Protein AF-A0A8T7EPI7-F1 (afdb_monomer_lite)

Secondary structure (DSSP, 8-state):
-------PPPPP--PPPPP-B--EEEEEE----TTHHHH-SSEEEEEEE-HHHHTT-TT----TTT-EEEEE-S-TTSSSEEEEEEPPSS--S-EE--S-SSS----EEEEEEEEEE--S--SS--GGG--S--SEESEEE--STTSTT-EEEEEEEEEESSSS-EEESS--TT--SSSTT--EEE--SEEEEEE-SSSSPEEE--SEEE--BEE-TTTS----TTS-HHHHHHHHHHHHHHH-TTTTTTT--HHHHHHHHHHHHHHHHHHHHHHTS-----

Foldseek 3Di:
DDDDDDDDDDDDPPPDPDPLFAFKEKEKEFAQQPCCCVQAVAKWKWWAFCCCLLVVPQVDDWDQVQIFTWDFDDDVVDGTTMIMGGDDSAGDGQADQQQLPPDDDSAKTKTKIAMFHPPPVDPGDDPVRRRQQGQKIQFAADPDPVRHSFTAWGKMKIADQAQPHKAFQADAPVRTGSDNRGHIDTDHHHIWIWTHHDGRIDTHRPRYYYTYIDGHPVSHDPDPPVDQLLVSLVVVLVCCVPPVPCCVVVVDDSVVVCVVCNVVSVVVSVVVVVVPPPPPDD

Radius of gyration: 25.88 Å; chains: 1; bounding box: 55×52×110 Å

Structure (mmCIF, N/CA/C/O backbone):
data_AF-A0A8T7EPI7-F1
#
_entry.id   AF-A0A8T7EPI7-F1
#
loop_
_atom_site.group_PDB
_atom_site.id
_atom_site.type_symbol
_atom_site.label_atom_id
_atom_site.label_alt_id
_atom_site.label_comp_id
_atom_site.label_asym_id
_atom_site.label_entity_id
_atom_site.label_seq_id
_atom_site.pdbx_PDB_ins_code
_atom_site.Cartn_x
_atom_site.Cartn_y
_atom_site.Cartn_z
_atom_site.occupancy
_atom_site.B_iso_or_equiv
_atom_site.auth_seq_id
_atom_site.auth_comp_id
_atom_site.auth_asym_id
_atom_site.auth_atom_id
_atom_site.pdbx_PDB_model_num
ATOM 1 N N . MET A 1 1 ? -3.440 14.288 72.932 1.00 39.12 1 MET A N 1
ATOM 2 C CA . MET A 1 1 ? -3.008 14.633 71.561 1.00 39.12 1 MET A CA 1
ATOM 3 C C . MET A 1 1 ? -3.408 13.489 70.649 1.00 39.12 1 MET A C 1
ATOM 5 O O . MET A 1 1 ? -2.759 12.457 70.692 1.00 39.12 1 MET A O 1
ATOM 9 N N . LEU A 1 2 ? -4.494 13.641 69.893 1.00 33.78 2 LEU A N 1
ATOM 10 C CA . LEU A 1 2 ? -4.864 12.722 68.817 1.00 33.78 2 LEU A CA 1
ATOM 11 C C . LEU A 1 2 ? -5.145 13.600 67.594 1.00 33.78 2 LEU A C 1
ATOM 13 O O . LEU A 1 2 ? -6.100 14.373 67.606 1.00 33.78 2 LEU A O 1
ATOM 17 N N . ALA A 1 3 ? -4.254 13.562 66.607 1.00 34.62 3 ALA A N 1
ATOM 18 C CA . ALA A 1 3 ? -4.433 14.251 65.338 1.00 34.62 3 ALA A CA 1
ATOM 19 C C . ALA A 1 3 ? -5.109 13.276 64.370 1.00 34.62 3 ALA A C 1
ATOM 21 O O . ALA A 1 3 ? -4.547 12.233 64.043 1.00 34.62 3 ALA A O 1
ATOM 22 N N . VAL A 1 4 ? -6.333 13.601 63.958 1.00 37.12 4 VAL A N 1
ATOM 23 C CA . VAL A 1 4 ? -7.055 12.892 62.900 1.00 37.12 4 VAL A CA 1
ATOM 24 C C . VAL A 1 4 ? -6.542 13.434 61.568 1.00 37.12 4 VAL A C 1
ATOM 26 O O . VAL A 1 4 ? -6.734 14.609 61.264 1.00 37.12 4 VAL A O 1
ATOM 29 N N . LEU A 1 5 ? -5.846 12.593 60.802 1.00 36.72 5 LEU A N 1
ATOM 30 C CA . LEU A 1 5 ? -5.446 12.894 59.429 1.00 36.72 5 LEU A CA 1
ATOM 31 C C . LEU A 1 5 ? -6.667 12.705 58.515 1.00 36.72 5 LEU A C 1
ATOM 33 O O . LEU A 1 5 ? -7.144 11.587 58.332 1.00 36.72 5 LEU A O 1
ATOM 37 N N . LEU A 1 6 ? -7.175 13.798 57.950 1.00 39.66 6 LEU A N 1
ATOM 38 C CA . LEU A 1 6 ? -8.119 13.773 56.834 1.00 39.66 6 LEU A CA 1
ATOM 39 C C . LEU A 1 6 ? -7.326 13.526 55.545 1.00 39.66 6 LEU A C 1
ATOM 41 O O . LEU A 1 6 ? -6.623 14.414 55.068 1.00 39.66 6 LEU A O 1
ATOM 45 N N . LEU A 1 7 ? -7.421 12.313 55.000 1.00 37.88 7 LEU A N 1
ATOM 46 C CA . LEU A 1 7 ? -6.937 11.996 53.658 1.00 37.88 7 LEU A CA 1
ATOM 47 C C . LEU A 1 7 ? -7.926 12.594 52.645 1.00 37.88 7 LEU A C 1
ATOM 49 O O . LEU A 1 7 ? -9.060 12.130 52.535 1.00 37.88 7 LEU A O 1
ATOM 53 N N . SER A 1 8 ? -7.521 13.639 51.921 1.00 42.72 8 SER A N 1
ATOM 54 C CA . SER A 1 8 ? -8.275 14.125 50.766 1.00 42.72 8 SER A CA 1
ATOM 55 C C . SER A 1 8 ? -8.062 13.161 49.598 1.00 42.72 8 SER A C 1
ATOM 57 O O . SER A 1 8 ? -6.935 13.017 49.122 1.00 42.72 8 SER A O 1
ATOM 59 N N . ALA A 1 9 ? -9.123 12.509 49.128 1.00 45.69 9 ALA A N 1
ATOM 60 C CA . ALA A 1 9 ? -9.100 11.827 47.841 1.00 45.69 9 ALA A CA 1
ATOM 61 C C . ALA A 1 9 ? -8.872 12.868 46.730 1.00 45.69 9 ALA A C 1
ATOM 63 O O . ALA A 1 9 ? -9.635 13.830 46.612 1.00 45.69 9 ALA A O 1
ATOM 64 N N . ALA A 1 10 ? -7.802 12.700 45.952 1.00 41.50 10 ALA A N 1
ATOM 65 C CA . ALA A 1 10 ? -7.588 13.471 44.734 1.00 41.50 10 ALA A CA 1
ATOM 66 C C . ALA A 1 10 ? -8.710 13.151 43.726 1.00 41.50 10 ALA A C 1
ATOM 68 O O . ALA A 1 10 ? -9.152 12.000 43.667 1.00 41.50 10 ALA A O 1
ATOM 69 N N . PRO A 1 11 ? -9.191 14.130 42.940 1.00 40.88 11 PRO A N 1
ATOM 70 C CA . PRO A 1 11 ? -10.160 13.853 41.892 1.00 40.88 11 PRO A CA 1
ATOM 71 C C . PRO A 1 11 ? -9.530 12.904 40.870 1.00 40.88 11 PRO A C 1
ATOM 73 O O . PRO A 1 11 ? -8.434 13.155 40.368 1.00 40.88 11 PRO A O 1
ATOM 76 N N . SER A 1 12 ? -10.226 11.803 40.590 1.00 41.72 12 SER A N 1
ATOM 77 C CA . SER A 1 12 ? -9.920 10.939 39.455 1.00 41.72 12 SER A CA 1
ATOM 78 C C . SER A 1 12 ? -9.988 11.801 38.194 1.00 41.72 12 SER A C 1
ATOM 80 O O . SER A 1 12 ? -10.999 12.462 37.946 1.00 41.72 12 SER A O 1
ATOM 82 N N . ILE A 1 13 ? -8.883 11.867 37.451 1.00 40.53 13 ILE A N 1
ATOM 83 C CA . ILE A 1 13 ? -8.866 12.467 36.121 1.00 40.53 13 ILE A CA 1
ATOM 84 C C . ILE A 1 13 ? -9.785 11.582 35.284 1.00 40.53 13 ILE A C 1
ATOM 86 O O . ILE A 1 13 ? -9.436 10.443 34.985 1.00 40.53 13 ILE A O 1
ATOM 90 N N . ALA A 1 14 ? -10.980 12.079 34.969 1.00 40.12 14 ALA A N 1
ATOM 91 C CA . ALA A 1 14 ? -11.820 11.461 33.961 1.00 40.12 14 ALA A CA 1
ATOM 92 C C . ALA A 1 14 ? -10.979 11.362 32.684 1.00 40.12 14 ALA A C 1
ATOM 94 O O . ALA A 1 14 ? -10.548 12.389 32.157 1.00 40.12 14 ALA A O 1
ATOM 95 N N . GLN A 1 15 ? -10.692 10.136 32.243 1.00 36.59 15 GLN A N 1
ATOM 96 C CA . GLN A 1 15 ? -10.139 9.894 30.918 1.00 36.59 15 GLN A CA 1
ATOM 97 C C . GLN A 1 15 ? -11.072 10.594 29.930 1.00 36.59 15 GLN A C 1
ATOM 99 O O . GLN A 1 15 ? -12.270 10.303 29.879 1.00 36.59 15 GLN A O 1
ATOM 104 N N . THR A 1 16 ? -10.547 11.577 29.200 1.00 36.69 16 THR A N 1
ATOM 105 C CA . THR A 1 16 ? -11.193 12.064 27.982 1.00 36.69 16 THR A CA 1
ATOM 106 C C . THR A 1 16 ? -11.563 10.825 27.167 1.00 36.69 16 THR A C 1
ATOM 108 O O . THR A 1 16 ? -10.694 9.960 27.037 1.00 36.69 16 THR A O 1
ATOM 111 N N . PRO A 1 17 ? -12.803 10.681 26.660 1.00 43.72 17 PRO A N 1
ATOM 112 C CA . PRO A 1 17 ? -13.116 9.570 25.773 1.00 43.72 17 PRO A CA 1
ATOM 113 C C . PRO A 1 17 ? -12.055 9.556 24.676 1.00 43.72 17 PRO A C 1
ATOM 115 O O . PRO A 1 17 ? -11.824 10.604 24.063 1.00 43.72 17 PRO A O 1
ATOM 118 N N . ALA A 1 18 ? -11.369 8.426 24.494 1.00 58.00 18 ALA A N 1
ATOM 119 C CA . ALA A 1 18 ? -10.454 8.271 23.375 1.00 58.00 18 ALA A CA 1
ATOM 120 C C . ALA A 1 18 ? -11.237 8.659 22.113 1.00 58.00 18 ALA A C 1
ATOM 122 O O . ALA A 1 18 ? -12.358 8.188 21.897 1.00 58.00 18 ALA A O 1
ATOM 123 N N . GLY A 1 19 ? -10.728 9.635 21.358 1.00 74.94 19 GLY A N 1
ATOM 124 C CA . GLY A 1 19 ? -11.390 10.070 20.132 1.00 74.94 19 GLY A CA 1
ATOM 125 C C . GLY A 1 19 ? -11.513 8.891 19.167 1.00 74.94 19 GLY A C 1
ATOM 126 O O . GLY A 1 19 ? -10.736 7.941 19.253 1.00 74.94 19 GLY A O 1
ATOM 127 N N . ARG A 1 20 ? -12.439 8.970 18.203 1.00 91.19 20 ARG A N 1
ATOM 128 C CA . ARG A 1 20 ? -12.647 7.924 17.178 1.00 91.19 20 ARG A CA 1
ATOM 129 C C . ARG A 1 20 ? -11.423 7.674 16.283 1.00 91.19 20 ARG A C 1
ATOM 131 O O . ARG A 1 20 ? -11.459 6.768 15.456 1.00 91.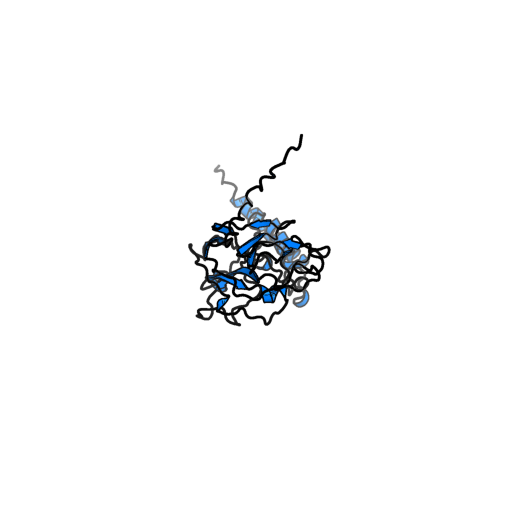19 20 ARG A O 1
ATOM 138 N N . GLY A 1 21 ? -10.369 8.470 16.469 1.00 96.25 21 GLY A N 1
ATOM 139 C CA . GLY A 1 21 ? -9.120 8.408 15.740 1.00 96.25 21 GLY A CA 1
ATOM 140 C C . GLY A 1 21 ? -9.214 9.172 14.427 1.00 96.25 21 GLY A C 1
ATOM 141 O O . GLY A 1 21 ? -9.755 10.280 14.394 1.00 96.25 21 GLY A O 1
ATOM 142 N N . VAL A 1 22 ? -8.684 8.589 13.356 1.00 97.88 22 VAL A N 1
ATOM 143 C CA . VAL A 1 22 ? -8.755 9.171 12.009 1.00 97.88 22 VAL A CA 1
ATOM 144 C C . VAL A 1 22 ? -10.206 9.193 11.517 1.00 97.88 22 VAL A C 1
ATOM 146 O O . VAL A 1 22 ? -10.865 8.160 11.447 1.00 97.88 22 VAL A O 1
ATOM 149 N N . GLU A 1 23 ? -10.707 10.371 11.146 1.00 97.44 23 GLU A N 1
ATOM 150 C CA . GLU A 1 23 ? -12.063 10.549 10.599 1.00 97.44 23 GLU A CA 1
ATOM 151 C C . GLU A 1 23 ? -12.035 10.974 9.128 1.00 97.44 23 GLU A C 1
ATOM 153 O O . GLU A 1 23 ? -12.902 10.583 8.346 1.00 97.44 23 GLU A O 1
ATOM 158 N N . HIS A 1 24 ? -11.017 11.740 8.738 1.00 97.50 24 HIS A N 1
ATOM 159 C CA . HIS A 1 24 ? -10.796 12.177 7.368 1.00 97.50 24 HIS A CA 1
ATOM 160 C C . HIS A 1 24 ? -9.355 11.911 6.959 1.00 97.50 24 HIS A C 1
ATOM 162 O O . HIS A 1 24 ? -8.414 12.288 7.660 1.00 97.50 24 HIS A O 1
ATOM 168 N N . LEU A 1 25 ? -9.196 11.307 5.791 1.00 97.38 25 LEU A N 1
ATOM 169 C CA . LEU A 1 25 ? -7.918 11.050 5.165 1.00 97.38 25 LEU A CA 1
ATOM 170 C C . LEU A 1 25 ? -7.835 11.825 3.852 1.00 97.38 25 LEU A C 1
ATOM 172 O O . LEU A 1 25 ? -8.793 11.881 3.084 1.00 97.38 25 LEU A O 1
ATOM 176 N N . SER A 1 26 ? -6.676 12.407 3.582 1.00 97.56 26 SER A N 1
ATOM 177 C CA . SER A 1 26 ? -6.358 12.990 2.280 1.00 97.56 26 SER A CA 1
ATOM 178 C C . SER A 1 26 ? -4.951 12.595 1.863 1.00 97.56 26 SER A C 1
ATOM 180 O O . SER A 1 26 ? -4.151 12.172 2.695 1.00 97.56 26 SER A O 1
ATOM 182 N N . GLY A 1 27 ? -4.640 12.712 0.582 1.00 96.94 27 GLY A N 1
ATOM 183 C CA . GLY A 1 27 ? -3.342 12.261 0.115 1.00 96.94 27 GLY A CA 1
ATOM 184 C C . GLY A 1 27 ? -3.055 12.585 -1.328 1.00 96.94 27 GLY A C 1
ATOM 185 O O . GLY A 1 27 ? -3.857 13.221 -2.026 1.00 96.94 27 GLY A O 1
ATOM 186 N N . SER A 1 28 ? -1.890 12.135 -1.770 1.00 97.50 28 SER A N 1
ATOM 187 C CA . SER A 1 28 ? -1.539 12.099 -3.177 1.00 97.50 28 SER A CA 1
ATOM 188 C C . SER A 1 28 ? -1.093 10.711 -3.615 1.00 97.50 28 SER A C 1
ATOM 190 O O . SER A 1 28 ? -0.605 9.911 -2.824 1.00 97.50 28 SER A O 1
ATOM 192 N N . ALA A 1 29 ? -1.300 10.423 -4.891 1.00 95.31 29 ALA A N 1
ATOM 193 C CA . ALA A 1 29 ? -0.839 9.218 -5.551 1.00 95.31 29 ALA A CA 1
ATOM 194 C C . ALA A 1 29 ? 0.059 9.647 -6.710 1.00 95.31 29 ALA A C 1
ATOM 196 O O . ALA A 1 29 ? -0.391 10.303 -7.657 1.00 95.31 29 ALA A O 1
ATOM 197 N N . SER A 1 30 ? 1.341 9.314 -6.594 1.00 94.12 30 SER A N 1
ATOM 198 C CA . SER A 1 30 ? 2.313 9.486 -7.670 1.00 94.12 30 SER A CA 1
ATOM 199 C C . SER A 1 30 ? 2.455 8.165 -8.404 1.00 94.12 30 SER A C 1
ATOM 201 O O . SER A 1 30 ? 2.523 7.117 -7.774 1.00 94.12 30 SER A O 1
ATOM 203 N N . TYR A 1 31 ? 2.507 8.225 -9.726 1.00 91.31 31 TYR A N 1
ATOM 204 C CA . TYR A 1 31 ? 2.749 7.054 -10.557 1.00 91.31 31 TYR A CA 1
ATOM 205 C C . TYR A 1 31 ? 3.601 7.401 -11.775 1.00 91.31 31 TYR A C 1
ATOM 207 O O . TYR A 1 31 ? 3.566 8.527 -12.295 1.00 91.31 31 TYR A O 1
ATOM 215 N N . THR A 1 32 ? 4.347 6.408 -12.233 1.00 89.88 32 THR A N 1
ATOM 216 C CA . THR A 1 32 ? 5.160 6.395 -13.449 1.00 89.88 32 THR A CA 1
ATOM 217 C C . THR A 1 32 ? 4.670 5.341 -14.442 1.00 89.88 32 THR A C 1
ATOM 219 O O . THR A 1 32 ? 5.043 5.393 -15.618 1.00 89.88 32 THR A O 1
ATOM 222 N N . PHE A 1 33 ? 3.787 4.434 -14.007 1.00 85.56 33 PHE A N 1
ATOM 223 C CA . PHE A 1 33 ? 3.235 3.336 -14.782 1.00 85.56 33 PHE A CA 1
ATOM 224 C C . PHE A 1 33 ? 2.611 3.834 -16.098 1.00 85.56 33 PHE A C 1
ATOM 226 O O . PHE A 1 33 ? 1.561 4.494 -16.110 1.00 85.56 33 PHE A O 1
ATOM 233 N N . PRO A 1 34 ? 3.215 3.508 -17.255 1.00 82.62 34 PRO A N 1
ATOM 234 C CA . PRO A 1 34 ? 2.838 4.105 -18.535 1.00 82.62 34 PRO A CA 1
ATOM 235 C C . PRO A 1 34 ? 1.479 3.613 -19.046 1.00 82.62 34 PRO A C 1
ATOM 237 O O . PRO A 1 34 ? 0.902 4.218 -19.952 1.00 82.62 34 PRO A O 1
ATOM 240 N N . TYR A 1 35 ? 0.953 2.529 -18.470 1.00 84.50 35 TYR A N 1
ATOM 241 C CA . TYR A 1 35 ? -0.335 1.951 -18.839 1.00 84.50 35 TYR A CA 1
ATOM 242 C C . TYR A 1 35 ? -1.449 2.289 -17.842 1.00 84.50 35 TYR A C 1
ATOM 244 O O . TYR A 1 35 ? -2.509 1.673 -17.914 1.00 84.50 35 TYR A O 1
ATOM 252 N N . PHE A 1 36 ? -1.268 3.293 -16.970 1.00 87.62 36 PHE A N 1
ATOM 253 C CA . PHE A 1 36 ? -2.273 3.691 -15.975 1.00 87.62 36 PHE A CA 1
ATOM 254 C C . PHE A 1 36 ? -3.670 3.834 -16.587 1.00 87.62 36 PHE A C 1
ATOM 256 O O . PHE A 1 36 ? -4.606 3.188 -16.149 1.00 87.62 36 PHE A O 1
ATOM 263 N N . ARG A 1 37 ? -3.812 4.576 -17.692 1.00 88.62 37 ARG A N 1
ATOM 264 C CA . ARG A 1 37 ? -5.114 4.765 -18.362 1.00 88.62 37 ARG A CA 1
ATOM 265 C C . ARG A 1 37 ? -5.698 3.480 -18.970 1.00 88.62 37 ARG A C 1
ATOM 267 O O . ARG A 1 37 ? -6.900 3.412 -19.196 1.00 88.62 37 ARG A O 1
ATOM 274 N N . LEU A 1 38 ? -4.855 2.504 -19.304 1.00 86.38 38 LEU A N 1
ATOM 275 C CA . LEU A 1 38 ? -5.291 1.237 -19.889 1.00 86.38 38 LEU A CA 1
ATOM 276 C C . LEU A 1 38 ? -5.795 0.267 -18.814 1.00 86.38 38 LEU A C 1
ATOM 278 O O . LEU A 1 38 ? -6.798 -0.398 -19.045 1.00 86.38 38 LEU A O 1
ATOM 282 N N . PHE A 1 39 ? -5.102 0.188 -17.676 1.00 83.19 39 PHE A N 1
ATOM 283 C CA . PHE A 1 39 ? -5.444 -0.724 -16.577 1.00 83.19 39 PHE A CA 1
ATOM 284 C C . PHE A 1 39 ? -6.426 -0.106 -15.581 1.00 83.19 39 PHE A C 1
ATOM 286 O O . PHE A 1 39 ? -7.208 -0.828 -14.977 1.00 83.19 39 PHE A O 1
ATOM 293 N N . LEU A 1 40 ? -6.416 1.221 -15.447 1.00 88.12 40 LEU A N 1
ATOM 294 C CA . LEU A 1 40 ? -7.299 1.985 -14.573 1.00 88.12 40 LEU A CA 1
ATOM 295 C C . LEU A 1 40 ? -8.096 3.031 -15.384 1.00 88.12 40 LEU A C 1
ATOM 297 O O . LEU A 1 40 ? -7.861 4.237 -15.253 1.00 88.12 40 LEU A O 1
ATOM 301 N N . PRO A 1 41 ? -8.985 2.598 -16.303 1.00 88.00 41 PRO A N 1
ATOM 302 C CA . PRO A 1 41 ? -9.737 3.500 -17.178 1.00 88.00 41 PRO A CA 1
ATOM 303 C C . PRO A 1 41 ? -10.773 4.371 -16.453 1.00 88.00 41 PRO A C 1
ATOM 305 O O . PRO A 1 41 ? -11.058 5.466 -16.943 1.00 88.00 41 PRO A O 1
ATOM 308 N N . ASP A 1 42 ? -11.310 3.915 -15.317 1.00 89.31 42 ASP A N 1
ATOM 309 C CA . ASP A 1 42 ? -12.241 4.661 -14.459 1.00 89.31 42 ASP A CA 1
ATOM 310 C C . ASP A 1 42 ? -11.791 4.579 -12.989 1.00 89.31 42 ASP A C 1
ATOM 312 O O . ASP A 1 42 ? -12.323 3.776 -12.216 1.00 89.31 42 ASP A O 1
ATOM 316 N N . PRO A 1 43 ? -10.732 5.325 -12.617 1.00 90.69 43 PRO A N 1
ATOM 317 C CA . PRO A 1 43 ? -10.042 5.130 -11.354 1.00 90.69 43 PRO A CA 1
ATOM 318 C C . PRO A 1 43 ? -10.817 5.709 -10.168 1.00 90.69 43 PRO A C 1
ATOM 320 O O . PRO A 1 43 ? -11.336 6.826 -10.225 1.00 90.69 43 PRO A O 1
ATOM 323 N N . TYR A 1 44 ? -10.788 4.997 -9.049 1.00 89.44 44 TYR A N 1
ATOM 324 C CA . TYR A 1 44 ? -11.240 5.482 -7.749 1.00 89.44 44 TYR A CA 1
ATOM 325 C C . TYR A 1 44 ? -10.340 4.958 -6.629 1.00 89.44 44 TYR A C 1
ATOM 327 O O . TYR A 1 44 ? -9.536 4.046 -6.822 1.00 89.44 44 TYR A O 1
ATOM 335 N N . VAL A 1 45 ? -10.460 5.576 -5.455 1.00 92.62 45 VAL A N 1
ATOM 336 C CA . VAL A 1 45 ? -9.745 5.156 -4.246 1.00 92.62 45 VAL A CA 1
ATOM 337 C C . VAL A 1 45 ? -10.690 4.352 -3.369 1.00 92.62 45 VAL A C 1
ATOM 339 O O . VAL A 1 45 ? -11.853 4.724 -3.227 1.00 92.62 45 VAL A O 1
ATOM 342 N N . VAL A 1 46 ? -10.204 3.273 -2.767 1.00 91.81 46 VAL A N 1
ATOM 343 C CA . VAL A 1 46 ? -10.996 2.392 -1.906 1.00 91.81 46 VAL A CA 1
ATOM 344 C C . VAL A 1 46 ? -10.248 2.085 -0.611 1.00 91.81 46 VAL A C 1
ATOM 346 O O . VAL A 1 46 ? -9.030 1.912 -0.617 1.00 91.81 46 VAL A O 1
ATOM 349 N N . LEU A 1 47 ? -10.976 2.028 0.505 1.00 93.62 47 LEU A N 1
ATOM 350 C CA . LEU A 1 47 ? -10.521 1.368 1.725 1.00 93.62 47 LEU A CA 1
ATOM 351 C C . LEU A 1 47 ? -10.766 -0.129 1.558 1.00 93.62 47 LEU A C 1
ATOM 353 O O . LEU A 1 47 ? -11.915 -0.568 1.503 1.00 93.62 47 LEU A O 1
ATOM 357 N N . TYR A 1 48 ? -9.687 -0.881 1.435 1.00 90.31 48 TYR A N 1
ATOM 358 C CA . TYR A 1 48 ? -9.703 -2.291 1.096 1.00 90.31 48 TYR A CA 1
ATOM 359 C C . TYR A 1 48 ? -9.360 -3.139 2.320 1.00 90.31 48 TYR A C 1
ATOM 361 O O . TYR A 1 48 ? -8.356 -2.877 2.981 1.00 90.31 48 TYR A O 1
ATOM 369 N N . ASP A 1 49 ? -10.190 -4.140 2.612 1.00 93.75 49 ASP A N 1
ATOM 370 C CA . ASP A 1 49 ? -9.986 -5.082 3.715 1.00 93.75 49 ASP A CA 1
ATOM 371 C C . ASP A 1 49 ? -8.799 -6.010 3.422 1.00 93.75 49 ASP A C 1
ATOM 373 O O . ASP A 1 49 ? -8.830 -6.817 2.491 1.00 93.75 49 ASP A O 1
ATOM 377 N N . ALA A 1 50 ? -7.743 -5.884 4.223 1.00 93.94 50 ALA A N 1
ATOM 378 C CA . ALA A 1 50 ? -6.495 -6.606 4.037 1.00 93.94 50 ALA A CA 1
ATOM 379 C C . ALA A 1 50 ? -6.503 -8.016 4.651 1.00 93.94 50 ALA A C 1
ATOM 381 O O . ALA A 1 50 ? -5.467 -8.682 4.604 1.00 93.94 50 ALA A O 1
ATOM 382 N N . TYR A 1 51 ? -7.631 -8.500 5.185 1.00 94.56 51 TYR A N 1
ATOM 383 C CA . TYR A 1 51 ? -7.728 -9.824 5.804 1.00 94.56 51 TYR A CA 1
ATOM 384 C C . TYR A 1 51 ? -7.142 -10.934 4.926 1.00 94.56 51 TYR A C 1
ATOM 386 O O . TYR A 1 51 ? -6.257 -11.662 5.366 1.00 94.56 51 TYR A O 1
ATOM 394 N N . GLY A 1 52 ? -7.576 -11.030 3.664 1.00 91.69 52 GLY A N 1
ATOM 395 C CA . GLY A 1 52 ? -7.116 -12.078 2.744 1.00 91.69 52 GLY A CA 1
ATOM 396 C C . GLY A 1 52 ? -5.610 -12.043 2.471 1.00 91.69 52 GLY A C 1
ATOM 397 O O . GLY A 1 52 ? -4.991 -13.088 2.286 1.00 91.69 52 GLY A O 1
ATOM 398 N N . ILE A 1 53 ? -4.999 -10.854 2.508 1.00 91.88 53 ILE A N 1
ATOM 399 C CA . ILE A 1 53 ? -3.550 -10.679 2.330 1.00 91.88 53 ILE A CA 1
ATOM 400 C C . ILE A 1 53 ? -2.817 -11.259 3.545 1.00 91.88 53 ILE A C 1
ATOM 402 O O . ILE A 1 53 ? -1.901 -12.063 3.392 1.00 91.88 53 ILE A O 1
ATOM 406 N N . ILE A 1 54 ? -3.262 -10.902 4.751 1.00 94.31 54 ILE A N 1
ATOM 407 C CA . ILE A 1 54 ? -2.615 -11.287 6.012 1.00 94.31 54 ILE A CA 1
ATOM 408 C C . ILE A 1 54 ? -2.838 -12.772 6.319 1.00 94.31 54 ILE A C 1
ATOM 410 O O . ILE A 1 54 ? -1.895 -13.498 6.620 1.00 94.31 54 ILE A O 1
ATOM 414 N N . ALA A 1 55 ? -4.073 -13.252 6.163 1.00 93.44 55 ALA A N 1
ATOM 415 C CA . ALA A 1 55 ? -4.439 -14.655 6.342 1.00 93.44 55 ALA A CA 1
ATOM 416 C C . ALA A 1 55 ? -3.924 -15.565 5.209 1.00 93.44 55 ALA A C 1
ATOM 418 O O . ALA A 1 55 ? -4.076 -16.786 5.283 1.00 93.44 55 ALA A O 1
ATOM 419 N N . LYS A 1 56 ? -3.326 -14.981 4.158 1.00 90.19 56 LYS A N 1
ATOM 420 C CA . LYS A 1 56 ? -2.886 -15.670 2.934 1.00 90.19 56 LYS A CA 1
ATOM 421 C C . LYS A 1 56 ? -4.021 -16.472 2.278 1.00 90.19 56 LYS A C 1
ATOM 423 O O . LYS A 1 56 ? -3.798 -17.542 1.708 1.00 90.19 56 LYS A O 1
ATOM 428 N N . ASP A 1 57 ? -5.238 -15.937 2.348 1.00 90.56 57 ASP A N 1
ATOM 429 C CA . ASP A 1 57 ? -6.438 -16.472 1.711 1.00 90.56 57 ASP A CA 1
ATOM 430 C C . ASP A 1 57 ? -6.710 -15.726 0.399 1.00 90.56 57 ASP A C 1
ATOM 432 O O . ASP A 1 57 ? -7.332 -14.665 0.365 1.00 90.56 57 ASP A O 1
ATOM 436 N N . ILE A 1 58 ? -6.232 -16.304 -0.705 1.00 83.38 58 ILE A N 1
ATOM 437 C CA . ILE A 1 58 ? -6.381 -15.735 -2.053 1.00 83.38 58 ILE A CA 1
ATOM 438 C C . ILE A 1 58 ? -7.817 -15.797 -2.594 1.00 83.38 58 ILE A C 1
ATOM 440 O O . ILE A 1 58 ? -8.112 -15.157 -3.603 1.00 83.38 58 ILE A O 1
ATOM 444 N N . ASP A 1 59 ? -8.694 -16.582 -1.964 1.00 85.88 59 ASP A N 1
ATOM 445 C CA . ASP A 1 59 ? -10.104 -16.692 -2.340 1.00 85.88 59 ASP A CA 1
ATOM 446 C C . ASP A 1 59 ? -10.987 -15.718 -1.538 1.00 85.88 59 ASP A C 1
ATOM 448 O O . ASP A 1 59 ? -12.189 -15.600 -1.821 1.00 85.88 59 ASP A O 1
ATOM 452 N N . PHE A 1 60 ? -10.403 -15.008 -0.563 1.00 88.44 60 PHE A N 1
ATOM 453 C CA . PHE A 1 60 ? -11.098 -14.027 0.255 1.00 88.44 60 PHE A CA 1
ATOM 454 C C . PHE A 1 60 ? -11.710 -12.917 -0.604 1.00 88.44 60 PHE A C 1
ATOM 456 O O . PHE A 1 60 ? -11.089 -12.362 -1.510 1.00 88.44 60 PHE A O 1
ATOM 463 N N . MET A 1 61 ? -12.956 -12.580 -0.279 1.00 86.50 61 MET A N 1
ATOM 464 C CA . MET A 1 61 ? -13.706 -11.508 -0.912 1.00 86.50 61 MET A CA 1
ATOM 465 C C . MET A 1 61 ? -14.180 -10.547 0.176 1.00 86.50 61 MET A C 1
ATOM 467 O O . MET A 1 61 ? -15.041 -10.946 0.966 1.00 86.50 61 MET A O 1
ATOM 471 N N . PRO A 1 62 ? -13.684 -9.298 0.209 1.00 87.19 62 PRO A N 1
ATOM 472 C CA . PRO A 1 62 ? -14.210 -8.288 1.112 1.00 87.19 62 PRO A CA 1
ATOM 473 C C . PRO A 1 62 ? -15.721 -8.128 0.942 1.00 87.19 62 PRO A C 1
ATOM 475 O O . PRO A 1 62 ? -16.230 -8.049 -0.182 1.00 87.19 62 PRO A O 1
ATOM 478 N N . ALA A 1 63 ? -16.443 -8.056 2.057 1.00 89.44 63 ALA A N 1
ATOM 479 C CA . ALA A 1 63 ? -17.874 -7.790 2.036 1.00 89.44 63 ALA A CA 1
ATOM 480 C C . ALA A 1 63 ? -18.169 -6.415 1.406 1.00 89.44 63 ALA A C 1
ATOM 482 O O . ALA A 1 63 ? -17.420 -5.458 1.583 1.00 89.44 63 ALA A O 1
ATOM 483 N N . GLU A 1 64 ? -19.285 -6.288 0.682 1.00 88.88 64 GLU A N 1
ATOM 484 C CA . GLU A 1 64 ? -19.664 -5.022 0.029 1.00 88.88 64 GLU A CA 1
ATOM 485 C C . GLU A 1 64 ? -19.747 -3.849 1.020 1.00 88.88 64 GLU A C 1
ATOM 487 O O . GLU A 1 64 ? -19.444 -2.710 0.675 1.00 88.88 64 GLU A O 1
ATOM 492 N N . ASP A 1 65 ? -20.145 -4.110 2.266 1.00 88.69 65 ASP A N 1
ATOM 493 C CA . ASP A 1 65 ? -20.281 -3.088 3.296 1.00 88.69 65 ASP A CA 1
ATOM 494 C C . ASP A 1 65 ? -18.961 -2.694 3.970 1.00 88.69 65 ASP A C 1
ATOM 496 O O . ASP A 1 65 ? -18.949 -1.659 4.646 1.00 88.69 65 ASP A O 1
ATOM 500 N N . SER A 1 66 ? -17.874 -3.448 3.762 1.00 89.62 66 SER A N 1
ATOM 501 C CA . SER A 1 66 ? -16.512 -3.085 4.174 1.00 89.62 66 SER A CA 1
ATOM 502 C C . SER A 1 66 ? -15.814 -2.164 3.171 1.00 89.62 66 SER A C 1
ATOM 504 O O . SER A 1 66 ? -14.903 -1.423 3.545 1.00 89.62 66 SER A O 1
ATOM 506 N N . GLN A 1 67 ? -16.289 -2.133 1.923 1.00 89.00 67 GLN A N 1
ATOM 507 C CA . GLN A 1 67 ? -15.725 -1.308 0.861 1.00 89.00 67 GLN A CA 1
ATOM 508 C C . GLN A 1 67 ? -16.160 0.156 1.007 1.00 89.00 67 GLN A C 1
ATOM 510 O O . GLN A 1 67 ? -17.329 0.509 0.830 1.00 89.00 67 GLN A O 1
ATOM 515 N N . ILE A 1 68 ? -15.203 1.044 1.293 1.00 91.81 68 ILE A N 1
ATOM 516 C CA . ILE A 1 68 ? -15.445 2.492 1.382 1.00 91.81 68 ILE A CA 1
ATOM 517 C C . ILE A 1 68 ? -14.757 3.195 0.218 1.00 91.81 68 ILE A C 1
ATOM 519 O O . ILE A 1 68 ? -13.536 3.158 0.103 1.00 91.81 68 ILE A O 1
ATOM 523 N N . ILE A 1 69 ? -15.536 3.872 -0.623 1.00 91.06 69 ILE A N 1
ATOM 524 C CA . ILE A 1 69 ? -15.020 4.597 -1.789 1.00 91.06 69 ILE A CA 1
ATOM 525 C C . ILE A 1 69 ? -14.662 6.036 -1.398 1.00 91.06 69 ILE A C 1
ATOM 527 O O . ILE A 1 69 ? -15.463 6.763 -0.806 1.00 91.06 69 ILE A O 1
ATOM 531 N N . GLY A 1 70 ? -13.447 6.446 -1.750 1.00 92.12 70 GLY A N 1
ATOM 532 C CA . GLY A 1 70 ? -12.942 7.810 -1.656 1.00 92.12 70 GLY A CA 1
ATOM 533 C C . GLY A 1 70 ? -13.123 8.593 -2.957 1.00 92.12 70 GLY A C 1
ATOM 534 O O . GLY A 1 70 ? -13.349 8.033 -4.031 1.00 92.12 70 GLY A O 1
ATOM 535 N N . ALA A 1 71 ? -12.996 9.913 -2.868 1.00 93.44 71 ALA A N 1
ATOM 536 C CA . ALA A 1 71 ? -13.073 10.808 -4.012 1.00 93.44 71 ALA A CA 1
ATOM 537 C C . ALA A 1 71 ? -11.672 11.166 -4.517 1.00 93.44 71 ALA A C 1
ATOM 539 O O . ALA A 1 71 ? -10.824 11.638 -3.759 1.00 93.44 71 ALA A O 1
ATOM 540 N N . ILE A 1 72 ? -11.442 11.008 -5.820 1.00 96.06 72 ILE A N 1
ATOM 541 C CA . ILE A 1 72 ? -10.297 11.618 -6.498 1.00 96.06 72 ILE A CA 1
ATOM 542 C C . ILE A 1 72 ? -10.645 13.086 -6.785 1.00 96.06 72 ILE A C 1
ATOM 544 O O . ILE A 1 72 ? -11.675 13.387 -7.388 1.00 96.06 72 ILE A O 1
ATOM 548 N N . THR A 1 73 ? -9.796 14.014 -6.341 1.00 97.25 73 THR A N 1
ATOM 549 C CA . THR A 1 73 ? -10.086 15.462 -6.329 1.00 97.25 73 THR A CA 1
ATOM 550 C C . THR A 1 73 ? -9.346 16.257 -7.409 1.00 97.25 73 THR A C 1
ATOM 552 O O . THR A 1 73 ? -9.628 17.439 -7.614 1.00 97.25 73 THR A O 1
ATOM 555 N N . THR A 1 74 ? -8.424 15.626 -8.138 1.00 97.81 74 THR A N 1
ATOM 556 C CA . THR A 1 74 ? -7.735 16.189 -9.316 1.00 97.81 74 THR A CA 1
ATOM 557 C C . THR A 1 74 ? -7.792 15.212 -10.491 1.00 97.81 74 THR A C 1
ATOM 559 O O . THR A 1 74 ? -8.294 14.110 -10.340 1.00 97.81 74 THR A O 1
ATOM 562 N N . ASP A 1 75 ? -7.287 15.583 -11.672 1.00 96.06 75 ASP A N 1
ATOM 563 C CA . ASP A 1 75 ? -7.239 14.662 -12.820 1.00 96.06 75 ASP A CA 1
ATOM 564 C C . ASP A 1 75 ? -6.392 13.413 -12.478 1.00 96.06 75 ASP A C 1
ATOM 566 O O . ASP A 1 75 ? -5.184 13.564 -12.285 1.00 96.06 75 ASP A O 1
ATOM 570 N N . PRO A 1 76 ? -6.977 12.197 -12.401 1.00 93.81 76 PRO A N 1
ATOM 571 C CA . PRO A 1 76 ? -6.236 10.980 -12.061 1.00 93.81 76 PRO A CA 1
ATOM 572 C C . PRO A 1 76 ? -5.220 10.586 -13.130 1.00 93.81 76 PRO A C 1
ATOM 574 O O . PRO A 1 76 ? -4.323 9.798 -12.862 1.00 93.81 76 PRO A O 1
ATOM 577 N N . PHE A 1 77 ? -5.338 11.129 -14.345 1.00 93.75 77 PHE A N 1
ATOM 578 C CA . PHE A 1 77 ? -4.419 10.846 -15.443 1.00 93.75 77 PHE A CA 1
ATOM 579 C C . PHE A 1 77 ? -3.236 11.822 -15.505 1.00 93.75 77 PHE A C 1
ATOM 581 O O . PHE A 1 77 ? -2.468 11.795 -16.474 1.00 93.75 77 PHE A O 1
ATOM 588 N N . GLN A 1 78 ? -3.098 12.693 -14.502 1.00 94.00 78 GLN A N 1
ATOM 589 C CA . GLN A 1 78 ? -1.953 13.573 -14.306 1.00 94.00 78 GLN A CA 1
ATOM 590 C C . GLN A 1 78 ? -1.303 13.259 -12.961 1.00 94.00 78 GLN A C 1
ATOM 592 O O . GLN A 1 78 ? -1.816 13.625 -11.909 1.00 94.00 78 GLN A O 1
ATOM 597 N N . SER A 1 79 ? -0.154 12.591 -13.012 1.00 93.00 79 SER A N 1
ATOM 598 C CA . SER A 1 79 ? 0.657 12.288 -11.834 1.00 93.00 79 SER A CA 1
ATOM 599 C C . SER A 1 79 ? 1.386 13.548 -11.316 1.00 93.00 79 SER A C 1
ATOM 601 O O . SER A 1 79 ? 1.985 14.265 -12.129 1.00 93.00 79 SER A O 1
ATOM 603 N N . PRO A 1 80 ? 1.379 13.832 -9.997 1.00 96.12 80 PRO A N 1
ATOM 604 C CA . PRO A 1 80 ? 0.579 13.165 -8.971 1.00 96.12 80 PRO A CA 1
ATOM 605 C C . PRO A 1 80 ? -0.874 13.662 -8.956 1.00 96.12 80 PRO A C 1
ATOM 607 O O . PRO A 1 80 ? -1.126 14.860 -9.124 1.00 96.12 80 PRO A O 1
ATOM 610 N N . PHE A 1 81 ? -1.816 12.770 -8.646 1.00 97.38 81 PHE A N 1
ATOM 611 C CA . PHE A 1 81 ? -3.207 13.147 -8.380 1.00 97.38 81 PHE A CA 1
ATOM 612 C C . PHE A 1 81 ? -3.516 13.142 -6.879 1.00 97.38 81 PHE A C 1
ATOM 614 O O . PHE A 1 81 ? -2.776 12.568 -6.083 1.00 97.38 81 PHE A O 1
ATOM 621 N N . ARG A 1 82 ? -4.599 13.811 -6.474 1.00 98.19 82 ARG A N 1
ATOM 622 C CA . ARG A 1 82 ? -5.044 13.919 -5.079 1.00 98.19 82 ARG A CA 1
ATOM 623 C C . ARG A 1 82 ? -6.332 13.154 -4.838 1.00 98.19 82 ARG A C 1
ATOM 625 O O . ARG A 1 82 ? -7.178 13.060 -5.726 1.00 98.19 82 ARG A O 1
ATOM 632 N N . PHE A 1 83 ? -6.496 12.683 -3.610 1.00 97.75 83 PHE A N 1
ATOM 633 C CA . PHE A 1 83 ? -7.705 12.007 -3.161 1.00 97.75 83 PHE A CA 1
ATOM 634 C C . PHE A 1 83 ? -8.084 12.410 -1.735 1.00 97.75 83 PHE A C 1
ATOM 636 O O . PHE A 1 83 ? -7.276 12.964 -0.984 1.00 97.75 83 PHE A O 1
ATOM 643 N N . GLU A 1 84 ? -9.325 12.109 -1.377 1.00 97.62 84 GLU A N 1
ATOM 644 C CA . GLU A 1 84 ? -9.860 12.193 -0.024 1.00 97.62 84 GLU A CA 1
ATOM 645 C C . GLU A 1 84 ? -10.746 10.979 0.280 1.00 97.62 84 GLU A C 1
ATOM 647 O O . GLU A 1 84 ? -11.418 10.439 -0.598 1.00 97.62 84 GLU A O 1
ATOM 652 N N . LEU A 1 85 ? -10.751 10.546 1.535 1.00 96.56 85 LEU A N 1
ATOM 653 C CA . LEU A 1 85 ? -11.530 9.417 2.026 1.00 96.56 85 LEU A CA 1
ATOM 654 C C . LEU A 1 85 ? -12.083 9.772 3.410 1.00 96.56 85 LEU A C 1
ATOM 656 O O . LEU A 1 85 ? -11.355 10.236 4.287 1.00 96.56 85 LEU A O 1
ATOM 660 N N . SER A 1 86 ? -13.383 9.570 3.610 1.00 96.50 86 SER A N 1
ATOM 661 C CA . SER A 1 86 ? -14.007 9.727 4.928 1.00 96.50 86 SER A CA 1
ATOM 662 C C . SER A 1 86 ? -14.103 8.368 5.602 1.00 96.50 86 SER A C 1
ATOM 664 O O . SER A 1 86 ? -14.695 7.446 5.044 1.00 96.50 86 SER A O 1
ATOM 666 N N . MET A 1 87 ? -13.536 8.250 6.799 1.00 96.44 87 MET A N 1
ATOM 667 C CA . MET A 1 87 ? -13.527 6.988 7.528 1.00 96.44 87 MET A CA 1
ATOM 668 C C . MET A 1 87 ? -14.922 6.699 8.096 1.00 96.44 87 MET A C 1
ATOM 670 O O . MET A 1 87 ? -15.565 7.600 8.659 1.00 96.44 87 MET A O 1
ATOM 674 N N . PRO A 1 88 ? -15.412 5.453 7.989 1.00 95.62 88 PRO A N 1
ATOM 675 C CA . PRO A 1 88 ? -16.694 5.080 8.565 1.00 95.62 88 PRO A CA 1
ATOM 676 C C . PRO A 1 88 ? -16.647 5.158 10.099 1.00 95.62 88 PRO A C 1
ATOM 678 O O . PRO A 1 88 ? -15.599 5.335 10.728 1.00 95.62 88 PRO A O 1
ATOM 681 N N . TYR A 1 89 ? -17.816 5.067 10.734 1.00 94.06 89 TYR A N 1
ATOM 682 C CA . TYR A 1 89 ? -17.895 5.127 12.195 1.00 94.06 89 TYR A CA 1
ATOM 683 C C . TYR A 1 89 ? -17.159 3.961 12.867 1.00 94.06 89 TYR A C 1
ATOM 685 O O . TYR A 1 89 ? -16.414 4.183 13.820 1.00 94.06 89 TYR A O 1
ATOM 693 N N . SER A 1 90 ? -17.345 2.760 12.324 1.00 94.75 90 SER A N 1
ATOM 694 C CA . SER A 1 90 ? -16.675 1.524 12.711 1.00 94.75 90 SER A CA 1
ATOM 695 C C . SER A 1 90 ? -16.064 0.858 11.483 1.00 94.75 90 SER A C 1
ATOM 697 O O . SER A 1 90 ? -16.529 1.097 10.363 1.00 94.75 90 SER A O 1
ATOM 699 N N . GLY A 1 91 ? -15.068 0.004 11.695 1.00 94.50 91 GLY A N 1
ATOM 700 C CA . GLY A 1 91 ? -14.674 -0.984 10.700 1.00 94.50 91 GLY A CA 1
ATOM 701 C C . GLY A 1 91 ? -15.817 -1.966 10.410 1.00 94.50 91 GLY A C 1
ATOM 702 O O . GLY A 1 91 ? -16.729 -2.143 11.227 1.00 94.50 91 GLY A O 1
ATOM 703 N N . ARG A 1 92 ? -15.806 -2.537 9.207 1.00 94.38 92 ARG A N 1
ATOM 704 C CA . ARG A 1 92 ? -16.780 -3.526 8.712 1.00 94.38 92 ARG A CA 1
ATOM 705 C C . ARG A 1 92 ? -16.112 -4.710 8.002 1.00 94.38 92 ARG A C 1
ATOM 707 O O . ARG A 1 92 ? -16.782 -5.456 7.304 1.00 94.38 92 ARG A O 1
ATOM 714 N N . GLY A 1 93 ? -14.799 -4.820 8.136 1.00 94.56 93 GLY A N 1
ATOM 715 C CA . GLY A 1 93 ? -13.993 -5.912 7.617 1.00 94.56 93 GLY A CA 1
ATOM 716 C C . GLY A 1 93 ? -13.839 -7.026 8.641 1.00 94.56 93 GLY A C 1
ATOM 717 O O . GLY A 1 93 ? -14.371 -6.949 9.754 1.00 94.56 93 GLY A O 1
ATOM 718 N N . GLU A 1 94 ? -13.085 -8.044 8.262 1.00 95.75 94 GLU A N 1
ATOM 719 C CA . GLU A 1 94 ? -12.766 -9.169 9.135 1.00 95.75 94 GLU A CA 1
ATOM 720 C C . GLU A 1 94 ? -11.637 -8.803 10.112 1.00 95.75 94 GLU A C 1
ATOM 722 O O . GLU A 1 94 ? -10.675 -8.114 9.764 1.00 95.75 94 GLU A O 1
ATOM 727 N N . ALA A 1 95 ? -11.776 -9.233 11.367 1.00 96.38 95 ALA A N 1
ATOM 728 C CA . ALA A 1 95 ? -10.789 -8.974 12.409 1.00 96.38 95 ALA A CA 1
ATOM 729 C C . ALA A 1 95 ? -9.732 -10.087 12.465 1.00 96.38 95 ALA A C 1
ATOM 731 O O . ALA A 1 95 ? -10.021 -11.254 12.183 1.00 96.38 95 ALA A O 1
ATOM 732 N N . LEU A 1 96 ? -8.510 -9.710 12.829 1.00 95.62 96 LEU A N 1
ATOM 733 C CA . LEU A 1 96 ? -7.369 -10.596 13.000 1.00 95.62 96 LEU A CA 1
ATOM 734 C C . LEU A 1 96 ? -6.690 -10.310 14.329 1.00 95.62 96 LEU A C 1
ATOM 736 O O . LEU A 1 96 ? -6.308 -9.172 14.611 1.00 95.62 96 LEU A O 1
ATOM 740 N N . ASP A 1 97 ? -6.508 -11.372 15.098 1.00 95.00 97 ASP A N 1
ATOM 741 C CA . ASP A 1 97 ? -5.594 -11.410 16.226 1.00 95.00 97 ASP A CA 1
ATOM 742 C C . ASP A 1 97 ? -4.153 -11.466 15.689 1.00 95.00 97 ASP A C 1
ATOM 744 O O . ASP A 1 97 ? -3.802 -12.378 14.937 1.00 95.00 97 ASP A O 1
ATOM 748 N N . VAL A 1 98 ? -3.368 -10.421 15.962 1.00 94.81 98 VAL A N 1
ATOM 749 C CA . VAL A 1 98 ? -2.050 -10.178 15.339 1.00 94.81 98 VAL A CA 1
ATOM 750 C C . VAL A 1 98 ? -0.977 -9.757 16.341 1.00 94.81 98 VAL A C 1
ATOM 752 O O . VAL A 1 98 ? 0.119 -9.375 15.933 1.00 94.81 98 VAL A O 1
ATOM 755 N N . ASP A 1 99 ? -1.280 -9.741 17.637 1.00 89.56 99 ASP A N 1
ATOM 756 C CA . ASP A 1 99 ? -0.331 -9.313 18.670 1.00 89.56 99 ASP A CA 1
ATOM 757 C C . ASP A 1 99 ? 0.458 -10.469 19.306 1.00 89.56 99 ASP A C 1
ATOM 759 O O . ASP A 1 99 ? 1.415 -10.204 20.042 1.00 89.56 99 ASP A O 1
ATOM 763 N N . ASN A 1 100 ? 0.110 -11.710 18.938 1.00 86.62 100 ASN A N 1
ATOM 764 C CA . ASN A 1 100 ? 0.822 -12.956 19.224 1.00 86.62 100 ASN A CA 1
ATOM 765 C C . ASN A 1 100 ? 1.173 -13.134 20.708 1.00 86.62 100 ASN A C 1
ATOM 767 O O . ASN A 1 100 ? 2.259 -13.606 21.055 1.00 86.62 100 ASN A O 1
ATOM 771 N N . ASP A 1 101 ? 0.265 -12.759 21.605 1.00 85.19 101 ASP A N 1
ATOM 772 C CA . ASP A 1 101 ? 0.501 -12.785 23.051 1.00 85.19 101 ASP A CA 1
ATOM 773 C C . ASP A 1 101 ? 0.081 -14.109 23.740 1.00 85.19 101 ASP A C 1
ATOM 775 O O . ASP A 1 101 ? 0.052 -14.200 24.972 1.00 85.19 101 ASP A O 1
ATOM 779 N N . ASP A 1 102 ? -0.190 -15.152 22.942 1.00 86.81 102 ASP A N 1
ATOM 780 C CA . ASP A 1 102 ? -0.757 -16.454 23.334 1.00 86.81 102 ASP A CA 1
ATOM 781 C C . ASP A 1 102 ? -2.172 -16.376 23.963 1.00 86.81 102 ASP A C 1
ATOM 783 O O . ASP A 1 102 ? -2.684 -17.380 24.488 1.00 86.81 102 ASP A O 1
ATOM 787 N N . VAL A 1 103 ? -2.827 -15.217 23.919 1.00 88.25 103 VAL A N 1
ATOM 788 C CA . VAL A 1 103 ? -4.242 -15.022 24.241 1.00 88.25 103 VAL A CA 1
ATOM 789 C C . VAL A 1 103 ? -5.022 -14.983 22.929 1.00 88.25 103 VAL A C 1
ATOM 791 O O . VAL A 1 103 ? -4.490 -14.656 21.884 1.00 88.25 103 VAL A O 1
ATOM 794 N N . ALA A 1 104 ? -6.263 -15.467 22.963 1.00 88.75 104 ALA A N 1
ATOM 795 C CA . ALA A 1 104 ? -7.138 -15.394 21.802 1.00 88.75 104 ALA A CA 1
ATOM 796 C C . ALA A 1 104 ? -8.076 -14.209 21.989 1.00 88.75 104 ALA A C 1
ATOM 798 O O . ALA A 1 104 ? -8.960 -14.276 22.855 1.00 88.75 104 ALA A O 1
ATOM 799 N N . ASP A 1 105 ? -7.920 -13.194 21.152 1.00 89.94 105 ASP A N 1
ATOM 800 C CA . ASP A 1 105 ? -8.730 -11.983 21.172 1.00 89.94 105 ASP A CA 1
ATOM 801 C C . ASP A 1 105 ? -9.474 -11.771 19.848 1.00 89.94 105 ASP A C 1
ATOM 803 O O . ASP A 1 105 ? -9.315 -12.503 18.869 1.00 89.94 105 ASP A O 1
ATOM 807 N N . THR A 1 106 ? -10.384 -10.793 19.827 1.00 92.00 106 THR A N 1
ATOM 808 C CA . THR A 1 106 ? -11.051 -10.398 18.574 1.00 92.00 106 THR A CA 1
ATOM 809 C C . THR A 1 106 ? -10.030 -9.836 17.582 1.00 92.00 106 THR A C 1
ATOM 811 O O . THR A 1 106 ? -10.188 -10.001 16.373 1.00 92.00 106 THR A O 1
ATOM 814 N N . GLY A 1 107 ? -8.994 -9.175 18.098 1.00 95.75 107 GLY A N 1
ATOM 815 C CA . GLY A 1 107 ? -7.953 -8.527 17.330 1.00 95.75 107 GLY A CA 1
ATOM 816 C C . GLY A 1 107 ? -8.417 -7.228 16.680 1.00 95.75 107 GLY A C 1
ATOM 817 O O . GLY A 1 107 ? -9.346 -6.545 17.127 1.00 95.75 107 GLY A O 1
ATOM 818 N N . VAL A 1 108 ? -7.757 -6.870 15.584 1.00 97.75 108 VAL A N 1
ATOM 819 C CA . VAL A 1 108 ? -8.009 -5.632 14.844 1.00 97.75 108 VAL A CA 1
ATOM 820 C C . VAL A 1 108 ? -8.427 -5.911 13.407 1.00 97.75 108 VAL A C 1
ATOM 822 O O . VAL A 1 108 ? -8.056 -6.915 12.810 1.00 97.75 108 VAL A O 1
ATOM 825 N N . GLN A 1 109 ? -9.175 -4.988 12.812 1.00 98.12 109 GLN A N 1
ATOM 826 C CA . GLN A 1 109 ? -9.443 -5.004 11.375 1.00 98.12 109 GLN A CA 1
ATOM 827 C C . GLN A 1 109 ? -8.393 -4.151 10.667 1.00 98.12 109 GLN A C 1
ATOM 829 O O . GLN A 1 109 ? -8.150 -3.007 11.068 1.00 98.12 109 GLN A O 1
ATOM 834 N N . ILE A 1 110 ? -7.780 -4.685 9.614 1.00 97.94 110 ILE A N 1
ATOM 835 C CA . ILE A 1 110 ? -6.638 -4.062 8.937 1.00 97.94 110 ILE A CA 1
ATOM 836 C C . ILE A 1 110 ? -7.002 -3.798 7.483 1.00 97.94 110 ILE A C 1
ATOM 838 O O . ILE A 1 110 ? -7.571 -4.645 6.802 1.00 97.94 110 ILE A O 1
ATOM 842 N N . TYR A 1 111 ? -6.660 -2.608 7.004 1.00 96.44 111 TYR A N 1
ATOM 843 C CA . TYR A 1 111 ? -7.028 -2.129 5.685 1.00 96.44 111 TYR A CA 1
ATOM 844 C C . TYR A 1 111 ? -5.850 -1.457 4.989 1.00 96.44 111 TYR A C 1
ATOM 846 O O . TYR A 1 111 ? -5.003 -0.815 5.620 1.00 96.44 111 TYR A O 1
ATOM 854 N N . VAL A 1 112 ? -5.869 -1.515 3.662 1.00 94.81 112 VAL A N 1
ATOM 855 C CA . VAL A 1 112 ? -5.031 -0.692 2.785 1.00 94.81 112 VAL A CA 1
ATOM 856 C C . VAL A 1 112 ? -5.899 0.298 2.024 1.00 94.81 112 VAL A C 1
ATOM 858 O O . VAL A 1 112 ? -7.045 0.015 1.685 1.00 94.81 112 VAL A O 1
ATOM 861 N N . VAL A 1 113 ? -5.365 1.484 1.746 1.00 94.88 113 VAL A N 1
ATOM 862 C CA . VAL A 1 113 ? -6.008 2.424 0.822 1.00 94.88 113 VAL A CA 1
ATOM 863 C C . VAL A 1 113 ? -5.424 2.172 -0.559 1.00 94.88 113 VAL A C 1
ATOM 865 O O . VAL A 1 113 ? -4.217 2.302 -0.736 1.00 94.88 113 VAL A O 1
ATOM 868 N N . ALA A 1 114 ? -6.254 1.800 -1.525 1.00 92.25 114 ALA A N 1
ATOM 869 C CA . ALA A 1 114 ? -5.809 1.371 -2.849 1.00 92.25 114 ALA A CA 1
ATOM 870 C C . ALA A 1 114 ? -6.456 2.197 -3.961 1.00 92.25 114 ALA A C 1
ATOM 872 O O . ALA A 1 114 ? -7.580 2.684 -3.818 1.00 92.25 114 ALA A O 1
ATOM 873 N N . VAL A 1 115 ? -5.754 2.335 -5.086 1.00 91.44 115 VAL A N 1
ATOM 874 C CA . VAL A 1 115 ? -6.326 2.823 -6.345 1.00 91.44 115 VAL A CA 1
ATOM 875 C C . VAL A 1 115 ? -6.734 1.621 -7.181 1.00 91.44 115 VAL A C 1
ATOM 877 O O . VAL A 1 115 ? -5.914 0.764 -7.505 1.00 91.44 115 VAL A O 1
ATOM 880 N N . THR A 1 116 ? -7.998 1.597 -7.571 1.00 87.81 116 THR A N 1
ATOM 881 C CA . THR A 1 116 ? -8.583 0.570 -8.435 1.00 87.81 116 THR A CA 1
ATOM 882 C C . THR A 1 116 ? -9.440 1.241 -9.508 1.00 87.81 116 THR A C 1
ATOM 884 O O . THR A 1 116 ? -9.464 2.470 -9.601 1.00 87.81 116 THR A O 1
ATOM 887 N N . SER A 1 117 ? -10.095 0.467 -10.369 1.00 86.50 117 SER A N 1
ATOM 888 C CA . SER A 1 117 ? -10.917 0.985 -11.456 1.00 86.50 117 SER A CA 1
ATOM 889 C C . SER A 1 117 ? -12.238 0.255 -11.567 1.00 86.50 117 SER A C 1
ATOM 891 O O . SER A 1 117 ? -12.294 -0.965 -11.445 1.00 86.50 117 SER A O 1
ATOM 893 N N . ASN A 1 118 ? -13.299 0.997 -11.882 1.00 82.75 118 ASN A N 1
ATOM 894 C CA . ASN A 1 118 ? -14.620 0.422 -12.104 1.00 82.75 118 ASN A CA 1
ATOM 895 C C . ASN A 1 118 ? -14.676 -0.192 -13.503 1.00 82.75 118 ASN A C 1
ATOM 897 O O . ASN A 1 118 ? -15.193 0.385 -14.458 1.00 82.75 118 ASN A O 1
ATOM 901 N N . THR A 1 119 ? -14.075 -1.365 -13.644 1.00 80.69 119 THR A N 1
ATOM 902 C CA . THR A 1 119 ? -13.933 -2.028 -14.943 1.00 80.69 119 THR A CA 1
ATOM 903 C C . THR A 1 119 ? -15.240 -2.683 -15.390 1.00 80.69 119 THR A C 1
ATOM 905 O O . THR A 1 119 ? -15.495 -2.804 -16.591 1.00 80.69 119 THR A O 1
ATOM 908 N N . TRP A 1 120 ? -16.086 -3.085 -14.437 1.00 82.75 120 TRP A N 1
ATOM 909 C CA . TRP A 1 120 ? -17.295 -3.875 -14.692 1.00 82.75 120 TRP A CA 1
ATOM 910 C C . TRP A 1 120 ? -18.609 -3.109 -14.534 1.00 82.75 120 TRP A C 1
ATOM 912 O O . TRP A 1 120 ? -19.667 -3.728 -14.650 1.00 82.75 120 TRP A O 1
ATOM 922 N N . ASP A 1 121 ? -18.550 -1.790 -14.327 1.00 81.62 121 ASP A N 1
ATOM 923 C CA . ASP A 1 121 ? -19.716 -0.920 -14.114 1.00 81.62 121 ASP A CA 1
ATOM 924 C C . ASP A 1 121 ? -20.580 -1.385 -12.921 1.00 81.62 121 ASP A C 1
ATOM 926 O O . ASP A 1 121 ? -21.809 -1.452 -12.980 1.00 81.62 121 ASP A O 1
ATOM 930 N N . SER A 1 122 ? -19.905 -1.757 -11.830 1.00 81.69 122 SER A N 1
ATOM 931 C CA . SER A 1 122 ? -20.502 -2.208 -10.571 1.00 81.69 122 SER A CA 1
ATOM 932 C C . SER A 1 122 ? -20.282 -1.156 -9.478 1.00 81.69 122 SER A C 1
ATOM 934 O O . SER A 1 122 ? -19.230 -0.517 -9.451 1.00 81.69 122 SER A O 1
ATOM 936 N N . PRO A 1 123 ? -21.241 -0.952 -8.553 1.00 77.19 123 PRO A N 1
ATOM 937 C CA . PRO A 1 123 ? -21.053 -0.037 -7.425 1.00 77.19 123 PRO A CA 1
ATOM 938 C C . PRO A 1 123 ? -20.031 -0.536 -6.390 1.00 77.19 123 PRO A C 1
ATOM 940 O O . PRO A 1 123 ? -19.594 0.255 -5.560 1.00 77.19 123 PRO A O 1
ATOM 943 N N . PHE A 1 124 ? -19.674 -1.821 -6.436 1.00 82.50 124 PHE A N 1
ATOM 944 C CA . PHE A 1 124 ? -18.698 -2.467 -5.559 1.00 82.50 124 PHE A CA 1
ATOM 945 C C . PHE A 1 124 ? -17.694 -3.258 -6.391 1.00 82.50 124 PHE A C 1
ATOM 947 O O . PHE A 1 124 ? -18.039 -3.746 -7.474 1.00 82.50 124 PHE A O 1
ATOM 954 N N . LEU A 1 125 ? -16.492 -3.432 -5.848 1.00 78.81 125 LEU A N 1
ATOM 955 C CA . LEU A 1 125 ? -15.535 -4.403 -6.355 1.00 78.81 125 LEU A CA 1
ATOM 956 C C . LEU A 1 125 ? -16.151 -5.800 -6.279 1.00 78.81 125 LEU A C 1
ATOM 958 O O . LEU A 1 125 ? -16.722 -6.189 -5.257 1.00 78.81 125 LEU A O 1
ATOM 962 N N . GLU A 1 126 ? -16.026 -6.550 -7.371 1.00 76.50 126 GLU A N 1
ATOM 963 C CA . GLU A 1 126 ? -16.442 -7.953 -7.472 1.00 76.50 126 GLU A CA 1
ATOM 964 C C . GLU A 1 126 ? -15.300 -8.848 -7.970 1.00 76.50 126 GLU A C 1
ATOM 966 O O . GLU A 1 126 ? -14.277 -8.345 -8.421 1.00 76.50 126 GLU A O 1
ATOM 971 N N . ARG A 1 127 ? -15.417 -10.177 -7.850 1.00 74.75 127 ARG A N 1
ATOM 972 C CA . ARG A 1 127 ? -14.307 -11.151 -7.991 1.00 74.75 127 ARG A CA 1
ATOM 973 C C . ARG A 1 127 ? -13.319 -10.934 -9.148 1.00 74.75 127 ARG A C 1
ATOM 975 O O . ARG A 1 127 ? -12.185 -11.391 -9.071 1.00 74.75 127 ARG A O 1
ATOM 982 N N . ARG A 1 128 ? -13.731 -10.277 -10.226 1.00 75.06 128 ARG A N 1
ATOM 983 C CA . ARG A 1 128 ? -12.895 -10.012 -11.400 1.00 75.06 128 ARG A CA 1
ATOM 984 C C . ARG A 1 128 ? -12.005 -8.771 -11.281 1.00 75.06 128 ARG A C 1
ATOM 986 O O . ARG A 1 128 ? -11.160 -8.604 -12.152 1.00 75.06 128 ARG A O 1
ATOM 993 N N . ASP A 1 129 ? -12.190 -7.922 -10.276 1.00 72.31 129 ASP A N 1
ATOM 994 C CA . ASP A 1 129 ? -11.466 -6.651 -10.123 1.00 72.31 129 ASP A CA 1
ATOM 995 C C . ASP A 1 129 ? -10.036 -6.778 -9.566 1.00 72.31 129 ASP A C 1
ATOM 997 O O . ASP A 1 129 ? -9.393 -5.756 -9.379 1.00 72.31 129 ASP A O 1
ATOM 1001 N N . ASP A 1 130 ? -9.531 -8.007 -9.396 1.00 62.59 130 ASP A N 1
ATOM 1002 C CA . ASP A 1 130 ? -8.195 -8.359 -8.881 1.00 62.59 130 ASP A CA 1
ATOM 1003 C C . ASP A 1 130 ? -7.836 -7.704 -7.530 1.00 62.59 130 ASP A C 1
ATOM 1005 O O . ASP A 1 130 ? -7.661 -6.499 -7.378 1.00 62.59 130 ASP A O 1
ATOM 1009 N N . TYR A 1 131 ? -7.739 -8.542 -6.506 1.00 59.41 131 TYR A N 1
ATOM 1010 C CA . TYR A 1 131 ? -7.948 -8.150 -5.112 1.00 59.41 131 TYR A CA 1
ATOM 1011 C C . TYR A 1 131 ? -6.668 -7.822 -4.352 1.00 59.41 131 TYR A C 1
ATOM 1013 O O . TYR A 1 131 ? -6.717 -7.347 -3.222 1.00 59.41 131 TYR A O 1
ATOM 1021 N N . VAL A 1 132 ? -5.513 -8.134 -4.931 1.00 54.91 132 VAL A N 1
ATOM 1022 C CA . VAL A 1 132 ? -4.384 -8.521 -4.083 1.00 54.91 132 VAL A CA 1
ATOM 1023 C C . VAL A 1 132 ? -3.163 -7.621 -4.250 1.00 54.91 132 VAL A C 1
ATOM 1025 O O . VAL A 1 132 ? -2.404 -7.448 -3.303 1.00 54.91 132 VAL A O 1
ATOM 1028 N N . THR A 1 133 ? -2.994 -6.962 -5.395 1.00 58.12 133 THR A N 1
ATOM 1029 C CA . THR A 1 133 ? -1.804 -6.136 -5.654 1.00 58.12 133 THR A CA 1
ATOM 1030 C C . THR A 1 133 ? -2.138 -4.993 -6.605 1.00 58.12 133 THR A C 1
ATOM 1032 O O . THR A 1 133 ? -1.648 -4.937 -7.736 1.00 58.12 133 THR A O 1
ATOM 1035 N N . GLY A 1 134 ? -3.018 -4.084 -6.173 1.00 65.94 134 GLY A N 1
ATOM 1036 C CA . GLY A 1 134 ? -3.259 -2.841 -6.906 1.00 65.94 134 GLY A CA 1
ATOM 1037 C C . GLY A 1 134 ? -1.934 -2.149 -7.247 1.00 65.94 134 GLY A C 1
ATOM 1038 O O . GLY A 1 134 ? -0.942 -2.298 -6.539 1.00 65.94 134 GLY A O 1
ATOM 1039 N N . ILE A 1 135 ? -1.888 -1.389 -8.338 1.00 78.50 135 ILE A N 1
ATOM 1040 C CA . ILE A 1 135 ? -0.638 -0.746 -8.782 1.00 78.50 135 ILE A CA 1
ATOM 1041 C C . ILE A 1 135 ? -0.210 0.357 -7.809 1.00 78.50 135 ILE A C 1
ATOM 1043 O O . ILE A 1 135 ? 0.966 0.686 -7.735 1.00 78.50 135 ILE A O 1
ATOM 1047 N N . ILE A 1 136 ? -1.162 0.944 -7.078 1.00 91.19 136 ILE A N 1
ATOM 1048 C CA . ILE A 1 136 ? -0.926 2.068 -6.177 1.00 91.19 136 ILE A CA 1
ATOM 1049 C C . ILE A 1 136 ? -1.695 1.838 -4.872 1.00 91.19 136 ILE A C 1
ATOM 1051 O O . ILE A 1 136 ? -2.928 1.847 -4.887 1.00 91.19 136 ILE A O 1
ATOM 1055 N N . ASN A 1 137 ? -0.988 1.679 -3.750 1.00 93.38 137 ASN A N 1
ATOM 1056 C CA . ASN A 1 137 ? -1.575 1.368 -2.439 1.00 93.38 137 ASN A CA 1
ATOM 1057 C C . ASN A 1 137 ? -0.906 2.151 -1.304 1.00 93.38 137 ASN A C 1
ATOM 1059 O O . ASN A 1 137 ? 0.202 2.656 -1.449 1.00 93.38 137 ASN A O 1
ATOM 1063 N N . SER A 1 138 ? -1.531 2.210 -0.131 1.00 95.81 138 SER A N 1
ATOM 1064 C CA . SER A 1 138 ? -0.944 2.842 1.055 1.00 95.81 138 SER A CA 1
ATOM 1065 C C . SER A 1 138 ? 0.262 2.080 1.605 1.00 95.81 138 SER A C 1
ATOM 1067 O O . SER A 1 138 ? 1.093 2.680 2.282 1.00 95.81 138 SER A O 1
ATOM 1069 N N . ALA A 1 139 ? 0.389 0.789 1.292 1.00 94.69 139 ALA A N 1
ATOM 1070 C CA . ALA A 1 139 ? 1.524 -0.052 1.647 1.00 94.69 139 ALA A CA 1
ATOM 1071 C C . ALA A 1 139 ? 1.993 -0.883 0.447 1.00 94.69 139 ALA A C 1
ATOM 1073 O O . ALA A 1 139 ? 1.188 -1.289 -0.389 1.00 94.69 139 ALA A O 1
ATOM 1074 N N . VAL A 1 140 ? 3.297 -1.144 0.372 1.00 92.06 140 VAL A N 1
ATOM 1075 C CA . VAL A 1 140 ? 3.863 -2.057 -0.625 1.00 92.06 140 VAL A CA 1
ATOM 1076 C C . VAL A 1 140 ? 3.692 -3.484 -0.141 1.00 92.06 140 VAL A C 1
ATOM 1078 O O . VAL A 1 140 ? 4.145 -3.834 0.951 1.00 92.06 140 VAL A O 1
ATOM 1081 N N . ILE A 1 141 ? 3.029 -4.273 -0.978 1.00 90.38 141 ILE A N 1
ATOM 1082 C CA . ILE A 1 141 ? 2.750 -5.691 -0.788 1.00 90.38 141 ILE A CA 1
ATOM 1083 C C . ILE A 1 141 ? 3.529 -6.422 -1.873 1.00 90.38 141 ILE A C 1
ATOM 1085 O O . ILE A 1 141 ? 3.383 -6.099 -3.052 1.00 90.38 141 ILE A O 1
ATOM 1089 N N . SER A 1 142 ? 4.373 -7.366 -1.477 1.00 88.31 142 SER A N 1
ATOM 1090 C CA . SER A 1 142 ? 5.238 -8.075 -2.413 1.00 88.31 142 SER A CA 1
ATOM 1091 C C . SER A 1 142 ? 4.437 -8.956 -3.374 1.00 88.31 142 SER A C 1
ATOM 1093 O O . SER A 1 142 ? 3.558 -9.721 -2.958 1.00 88.31 142 SER A O 1
ATOM 1095 N N . SER A 1 143 ? 4.777 -8.875 -4.663 1.00 83.75 143 SER A N 1
ATOM 1096 C CA . SER A 1 143 ? 4.283 -9.783 -5.704 1.00 83.75 143 SER A CA 1
ATOM 1097 C C . SER A 1 143 ? 5.301 -10.869 -6.086 1.00 83.75 143 SER A C 1
ATOM 1099 O O . SER A 1 143 ? 5.011 -11.730 -6.921 1.00 83.75 143 SER A O 1
ATOM 1101 N N . ASP A 1 144 ? 6.484 -10.852 -5.461 1.00 83.75 144 ASP A N 1
ATOM 1102 C CA . ASP A 1 144 ? 7.529 -11.853 -5.661 1.00 83.75 144 ASP A CA 1
ATOM 1103 C C . ASP A 1 144 ? 7.085 -13.220 -5.119 1.00 83.75 144 ASP A C 1
ATOM 1105 O O . ASP A 1 144 ? 6.433 -13.312 -4.082 1.00 83.75 144 ASP A O 1
ATOM 1109 N N . ILE A 1 145 ? 7.445 -14.299 -5.816 1.00 83.56 145 ILE A N 1
ATOM 1110 C CA . ILE A 1 145 ? 7.019 -15.659 -5.465 1.00 83.56 145 ILE A CA 1
ATOM 1111 C C . ILE A 1 145 ? 7.492 -16.109 -4.075 1.00 83.56 145 ILE A C 1
ATOM 1113 O O . ILE A 1 145 ? 6.789 -16.879 -3.422 1.00 83.56 145 ILE A O 1
ATOM 1117 N N . ASP A 1 146 ? 8.655 -15.638 -3.625 1.00 87.06 146 ASP A N 1
ATOM 1118 C CA . ASP A 1 146 ? 9.272 -16.054 -2.366 1.00 87.06 146 ASP A CA 1
ATOM 1119 C C . ASP A 1 146 ? 8.744 -15.255 -1.164 1.00 87.06 146 ASP A C 1
ATOM 1121 O O . ASP A 1 146 ? 8.874 -15.718 -0.035 1.00 87.06 146 ASP A O 1
ATOM 1125 N N . SER A 1 147 ? 8.126 -14.092 -1.402 1.00 89.62 147 SER A N 1
ATOM 1126 C CA . SER A 1 147 ? 7.581 -13.196 -0.363 1.00 89.62 147 SER A CA 1
ATOM 1127 C C . SER A 1 147 ? 6.140 -12.767 -0.650 1.00 89.62 147 SER A C 1
ATOM 1129 O O . SER A 1 147 ? 5.684 -11.724 -0.192 1.00 89.62 147 SER A O 1
ATOM 1131 N N . PHE A 1 148 ? 5.410 -13.550 -1.444 1.00 88.94 148 PHE A N 1
ATOM 1132 C CA . PHE A 1 148 ? 4.091 -13.178 -1.951 1.00 88.94 148 PHE A CA 1
ATOM 1133 C C . PHE A 1 148 ? 3.140 -12.798 -0.804 1.00 88.94 148 PHE A C 1
ATOM 1135 O O . PHE A 1 148 ? 2.970 -13.571 0.141 1.00 88.94 148 PHE A O 1
ATOM 1142 N N . LEU A 1 149 ? 2.494 -11.630 -0.918 1.00 90.69 149 LEU A N 1
ATOM 1143 C CA . LEU A 1 149 ? 1.580 -11.028 0.076 1.00 90.69 149 LEU A CA 1
ATOM 1144 C C . LEU A 1 149 ? 2.235 -10.437 1.323 1.00 90.69 149 LEU A C 1
ATOM 1146 O O . LEU A 1 149 ? 1.534 -9.945 2.206 1.00 90.69 149 LEU A O 1
ATOM 1150 N N . GLU A 1 150 ? 3.561 -10.421 1.403 1.00 93.19 150 GLU A N 1
ATOM 1151 C CA . GLU A 1 150 ? 4.242 -9.800 2.532 1.00 93.19 150 GLU A CA 1
ATOM 1152 C C . GLU A 1 150 ? 4.217 -8.276 2.405 1.00 93.19 150 GLU A C 1
ATOM 1154 O O . GLU A 1 150 ? 4.639 -7.693 1.401 1.00 93.19 150 GLU A O 1
ATOM 1159 N N . PHE A 1 151 ? 3.740 -7.611 3.457 1.00 94.38 151 PHE A N 1
ATOM 1160 C CA . PHE A 1 151 ? 3.864 -6.167 3.589 1.00 94.38 151 PHE A CA 1
ATOM 1161 C C . PHE A 1 151 ? 5.329 -5.801 3.794 1.00 94.38 151 PHE A C 1
ATOM 1163 O O . PHE A 1 151 ? 5.955 -6.290 4.734 1.00 94.38 151 PHE A O 1
ATOM 1170 N N . GLN A 1 152 ? 5.863 -4.896 2.976 1.00 92.88 152 GLN A N 1
ATOM 1171 C CA . GLN A 1 152 ? 7.261 -4.457 3.046 1.00 92.88 152 GLN A CA 1
ATOM 1172 C C . GLN A 1 152 ? 7.413 -3.114 3.772 1.00 92.88 152 GLN A C 1
ATOM 1174 O O . GLN A 1 152 ? 8.242 -2.977 4.671 1.00 92.88 152 GLN A O 1
ATOM 1179 N N . ARG A 1 153 ? 6.603 -2.115 3.401 1.00 95.25 153 ARG A N 1
ATOM 1180 C CA . ARG A 1 153 ? 6.645 -0.741 3.938 1.00 95.25 153 ARG A CA 1
ATOM 1181 C C . ARG A 1 153 ? 5.358 0.022 3.631 1.00 95.25 153 ARG A C 1
ATOM 1183 O O . ARG A 1 153 ? 4.553 -0.428 2.819 1.00 95.25 153 ARG A O 1
ATOM 1190 N N . GLY A 1 154 ? 5.225 1.224 4.183 1.00 96.12 154 GLY A N 1
ATOM 1191 C CA . GLY A 1 154 ? 4.104 2.132 3.955 1.00 96.12 154 GLY A CA 1
ATOM 1192 C C . GLY A 1 154 ? 3.185 2.207 5.163 1.00 96.12 154 GLY A C 1
ATOM 1193 O O . GLY A 1 154 ? 3.645 2.119 6.295 1.00 96.12 154 GLY A O 1
ATOM 1194 N N . THR A 1 155 ? 1.894 2.381 4.924 1.00 97.62 155 THR A N 1
ATOM 1195 C CA . THR A 1 155 ? 0.925 2.735 5.956 1.00 97.62 155 THR A CA 1
ATOM 1196 C C . THR A 1 155 ? -0.321 1.866 5.867 1.00 97.62 155 THR A C 1
ATOM 1198 O O . THR A 1 155 ? -0.913 1.706 4.797 1.00 97.62 155 THR A O 1
ATOM 1201 N N . LEU A 1 156 ? -0.753 1.354 7.015 1.00 97.94 156 LEU A N 1
ATOM 1202 C CA . LEU A 1 156 ? -1.977 0.577 7.178 1.00 97.94 156 LEU A CA 1
ATOM 1203 C C . LEU A 1 156 ? -3.019 1.390 7.944 1.00 97.94 156 LEU A C 1
ATOM 1205 O O . LEU A 1 156 ? -2.692 2.152 8.859 1.00 97.94 156 LEU A O 1
ATOM 1209 N N . MET A 1 157 ? -4.285 1.214 7.583 1.00 98.12 157 MET A N 1
ATOM 1210 C CA . MET A 1 157 ? -5.407 1.690 8.384 1.00 98.12 157 MET A CA 1
ATOM 1211 C C . MET A 1 157 ? -5.879 0.548 9.275 1.00 98.12 157 MET A C 1
ATOM 1213 O O . MET A 1 157 ? -6.168 -0.538 8.790 1.00 98.12 157 MET A O 1
ATOM 1217 N N . VAL A 1 158 ? -5.962 0.794 10.577 1.00 98.38 158 VAL A N 1
ATOM 1218 C CA . VAL A 1 158 ? -6.298 -0.221 11.578 1.00 98.38 158 VAL A CA 1
ATOM 1219 C C . VAL A 1 158 ? -7.490 0.255 12.393 1.00 98.38 158 VAL A C 1
ATOM 1221 O O . VAL A 1 158 ? -7.506 1.394 12.863 1.00 9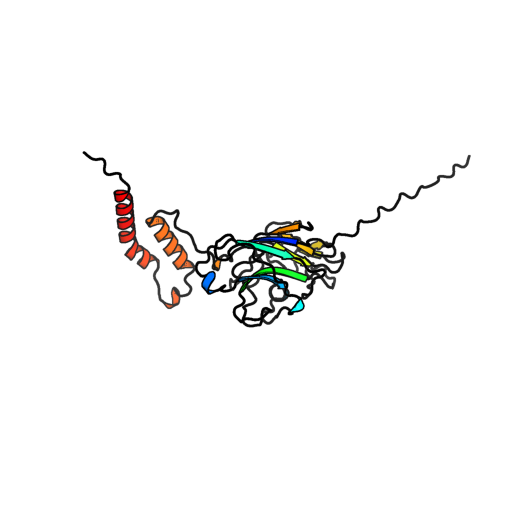8.38 158 VAL A O 1
ATOM 1224 N N . TYR A 1 159 ? -8.489 -0.603 12.560 1.00 98.25 159 TYR A N 1
ATOM 1225 C CA . TYR A 1 159 ? -9.639 -0.361 13.423 1.00 98.25 159 TYR A CA 1
ATOM 1226 C C . TYR A 1 159 ? -9.658 -1.372 14.567 1.00 98.25 159 TYR A C 1
ATOM 1228 O O . TYR A 1 159 ? -9.722 -2.576 14.324 1.00 98.25 159 TYR A O 1
ATOM 1236 N N . ALA A 1 160 ? -9.647 -0.872 15.801 1.00 97.62 160 ALA A N 1
ATOM 1237 C CA . ALA A 1 160 ? -9.869 -1.671 17.003 1.00 97.62 160 ALA A CA 1
ATOM 1238 C C . ALA A 1 160 ? -11.281 -1.402 17.546 1.00 97.62 160 ALA A C 1
ATOM 1240 O O . ALA A 1 160 ? -11.697 -0.241 17.634 1.00 97.62 160 ALA A O 1
ATOM 1241 N N . GLU A 1 161 ? -12.035 -2.445 17.898 1.00 95.69 161 GLU A N 1
ATOM 1242 C CA . GLU A 1 161 ? -13.392 -2.283 18.449 1.00 95.69 161 GLU A CA 1
ATOM 1243 C C . GLU A 1 161 ? -13.362 -1.695 19.870 1.00 95.69 161 GLU A C 1
ATOM 1245 O O . GLU A 1 161 ? -14.198 -0.862 20.235 1.00 95.69 161 GLU A O 1
ATOM 1250 N N . ASP A 1 162 ? -12.335 -2.055 20.635 1.00 93.75 162 ASP A N 1
ATOM 1251 C CA . ASP A 1 162 ? -12.055 -1.576 21.982 1.00 93.75 162 ASP A CA 1
ATOM 1252 C C . ASP A 1 162 ? -10.560 -1.240 22.158 1.00 93.75 162 ASP A C 1
ATOM 1254 O O . ASP A 1 162 ? -9.794 -1.191 21.199 1.00 93.75 162 ASP A O 1
ATOM 1258 N N . GLY A 1 163 ? -10.168 -0.877 23.382 1.00 92.62 163 GLY A N 1
ATOM 1259 C CA . GLY A 1 163 ? -8.787 -0.529 23.731 1.00 92.62 163 GLY A CA 1
ATOM 1260 C C . GLY A 1 163 ? -8.013 -1.677 24.374 1.00 92.62 163 GLY A C 1
ATOM 1261 O O . GLY A 1 163 ? -7.057 -1.404 25.098 1.00 92.62 163 GLY A O 1
ATOM 1262 N N . GLU A 1 164 ? -8.480 -2.915 24.203 1.00 92.56 164 GLU A N 1
ATOM 1263 C CA . GLU A 1 164 ? -7.851 -4.127 24.738 1.00 92.56 164 GLU A CA 1
ATOM 1264 C C . GLU A 1 164 ? -7.023 -4.857 23.670 1.00 92.56 164 GLU A C 1
ATOM 1266 O O . GLU A 1 164 ? -6.301 -5.782 24.006 1.00 92.56 164 GLU A O 1
ATOM 1271 N N . GLN A 1 165 ? -7.063 -4.389 22.418 1.00 94.62 165 GLN A N 1
ATOM 1272 C CA . GLN A 1 165 ? -6.342 -4.981 21.292 1.00 94.62 165 GLN A CA 1
ATOM 1273 C C . GLN A 1 165 ? -4.906 -4.451 21.183 1.00 94.62 165 GLN A C 1
ATOM 1275 O O . GLN A 1 165 ? -4.624 -3.290 21.520 1.00 94.62 165 GLN A O 1
ATOM 1280 N N . ALA A 1 166 ? -4.007 -5.249 20.614 1.00 95.69 166 ALA A N 1
ATOM 1281 C CA . ALA A 1 166 ? -2.690 -4.794 20.195 1.00 95.69 166 ALA A CA 1
ATOM 1282 C C . ALA A 1 166 ? -2.421 -5.059 18.702 1.00 95.69 166 ALA A C 1
ATOM 1284 O O . ALA A 1 166 ? -3.233 -5.597 17.953 1.00 95.69 166 ALA A O 1
ATOM 1285 N N . PHE A 1 167 ? -1.293 -4.529 18.239 1.00 97.31 167 PHE A N 1
ATOM 1286 C CA . PHE A 1 167 ? -0.815 -4.619 16.864 1.00 97.31 167 PHE A CA 1
ATOM 1287 C C . PHE A 1 167 ? 0.714 -4.749 16.875 1.00 97.31 167 PHE A C 1
ATOM 1289 O O . PHE A 1 167 ? 1.343 -4.220 17.800 1.00 97.31 167 PHE A O 1
ATOM 1296 N N . PRO A 1 168 ? 1.345 -5.380 15.868 1.00 97.50 168 PRO A N 1
ATOM 1297 C CA . PRO A 1 168 ? 2.797 -5.401 15.753 1.00 97.50 168 PRO A CA 1
ATOM 1298 C C . PRO A 1 168 ? 3.422 -4.001 15.846 1.00 97.50 168 PRO A C 1
ATOM 1300 O O . PRO A 1 168 ? 3.026 -3.054 15.178 1.00 97.50 168 PRO A O 1
ATOM 1303 N N . SER A 1 169 ? 4.420 -3.852 16.700 1.00 96.88 169 SER A N 1
ATOM 1304 C CA . SER A 1 169 ? 5.223 -2.642 16.901 1.00 96.88 169 SER A CA 1
ATOM 1305 C C . SER A 1 169 ? 6.480 -2.605 16.028 1.00 96.88 169 SER A C 1
ATOM 1307 O O . SER A 1 169 ? 7.195 -1.603 16.004 1.00 96.88 169 SER A O 1
ATOM 1309 N N . GLY A 1 170 ? 6.758 -3.696 15.327 1.00 96.81 170 GLY A N 1
ATOM 1310 C CA . GLY A 1 170 ? 7.888 -3.906 14.438 1.00 96.81 170 GLY A CA 1
ATOM 1311 C C . GLY A 1 170 ? 7.830 -5.328 13.898 1.00 96.81 170 GLY A C 1
ATOM 1312 O O . GLY A 1 170 ? 6.882 -6.051 14.201 1.00 96.81 170 GLY A O 1
ATOM 1313 N N . ARG A 1 171 ? 8.838 -5.713 13.122 1.00 96.50 171 ARG A N 1
ATOM 1314 C CA . ARG A 1 171 ? 8.990 -7.073 12.614 1.00 96.50 171 ARG A CA 1
ATOM 1315 C C . ARG A 1 171 ? 9.761 -7.927 13.605 1.00 96.50 171 ARG A C 1
ATOM 1317 O O . ARG A 1 171 ? 10.617 -7.432 14.351 1.00 96.50 171 ARG A O 1
ATOM 1324 N N . GLY A 1 172 ? 9.466 -9.214 13.583 1.00 95.00 172 GLY A N 1
ATOM 1325 C CA . GLY A 1 172 ? 10.196 -10.237 14.298 1.00 95.00 172 GLY A CA 1
ATOM 1326 C C . GLY A 1 172 ? 11.634 -10.427 13.804 1.00 95.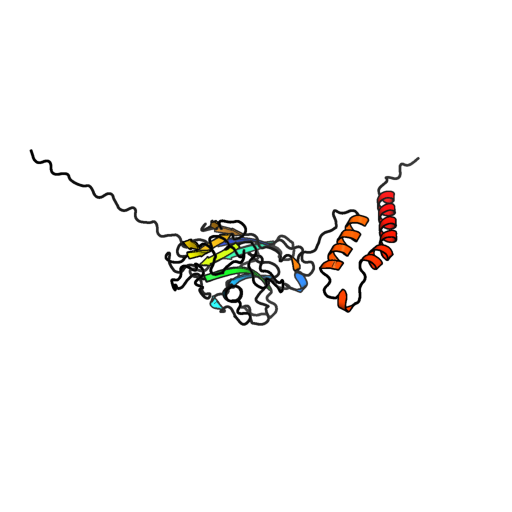00 172 GLY A C 1
ATOM 1327 O O . GLY A 1 172 ? 12.199 -9.670 13.011 1.00 95.00 172 GLY A O 1
ATOM 1328 N N . VAL A 1 173 ? 12.261 -11.487 14.302 1.00 96.50 173 VAL A N 1
ATOM 1329 C CA . VAL A 1 173 ? 13.603 -11.923 13.905 1.00 96.50 173 VAL A CA 1
ATOM 1330 C C . VAL A 1 173 ? 13.642 -12.360 12.440 1.00 96.50 173 VAL A C 1
ATOM 1332 O O . VAL A 1 173 ? 14.697 -12.243 11.809 1.00 96.50 173 VAL A O 1
ATOM 1335 N N . ASP A 1 174 ? 12.536 -12.873 11.903 1.00 95.25 174 ASP A N 1
ATOM 1336 C CA . ASP A 1 174 ? 12.438 -13.287 10.502 1.00 95.25 174 ASP A CA 1
ATOM 1337 C C . ASP A 1 174 ? 12.297 -12.113 9.513 1.00 95.25 174 ASP A C 1
ATOM 1339 O O . ASP A 1 174 ? 12.573 -12.282 8.323 1.00 95.25 174 ASP A O 1
ATOM 1343 N N . GLY A 1 175 ? 11.971 -10.911 10.003 1.00 94.94 175 GLY A N 1
ATOM 1344 C CA . GLY A 1 175 ? 11.773 -9.713 9.188 1.00 94.94 175 GLY A CA 1
ATOM 1345 C C . GLY A 1 175 ? 10.457 -9.699 8.400 1.00 94.94 175 GLY A C 1
ATOM 1346 O O . GLY A 1 175 ? 10.250 -8.804 7.575 1.00 94.94 175 GLY A O 1
ATOM 1347 N N . VAL A 1 176 ? 9.564 -10.653 8.637 1.00 95.31 176 VAL A N 1
ATOM 1348 C CA . VAL A 1 176 ? 8.222 -10.715 8.057 1.00 95.31 176 VAL A CA 1
ATOM 1349 C C . VAL A 1 176 ? 7.252 -10.043 9.034 1.00 95.31 176 VAL A C 1
ATOM 1351 O O . VAL A 1 176 ? 7.585 -9.827 10.189 1.00 95.31 176 VAL A O 1
ATOM 1354 N N . LEU A 1 177 ? 6.116 -9.553 8.535 1.00 95.75 177 LEU A N 1
ATOM 1355 C CA . LEU A 1 177 ? 5.076 -8.951 9.372 1.00 95.75 177 LEU A CA 1
ATOM 1356 C C . LEU A 1 177 ? 3.880 -9.899 9.439 1.00 95.75 177 LEU A C 1
ATOM 1358 O O . LEU A 1 177 ? 3.562 -10.548 8.440 1.00 95.75 177 LEU A O 1
ATOM 1362 N N . PHE A 1 178 ? 3.184 -9.880 10.570 1.00 95.69 178 PHE A N 1
ATOM 1363 C CA . PHE A 1 178 ? 2.104 -10.785 10.946 1.00 95.69 178 PHE A CA 1
ATOM 1364 C C . PHE A 1 178 ? 2.589 -12.227 11.141 1.00 95.69 178 PHE A C 1
ATOM 1366 O O . PHE A 1 178 ? 1.952 -13.179 10.683 1.00 95.69 178 PHE A O 1
ATOM 1373 N N . THR A 1 179 ? 3.728 -12.379 11.818 1.00 94.50 179 THR A N 1
ATOM 1374 C CA . THR A 1 179 ? 4.319 -13.663 12.225 1.00 94.50 179 THR A CA 1
ATOM 1375 C C . THR A 1 179 ? 4.473 -13.740 13.738 1.00 94.50 179 THR A C 1
ATOM 1377 O O . THR A 1 179 ? 4.579 -12.721 14.416 1.00 94.50 179 THR A O 1
ATOM 1380 N N . ASP A 1 180 ? 4.491 -14.964 14.275 1.00 93.31 180 ASP A N 1
ATOM 1381 C CA . ASP A 1 180 ? 4.477 -15.258 15.718 1.00 93.31 180 ASP A CA 1
ATOM 1382 C C . ASP A 1 180 ? 5.568 -14.537 16.541 1.00 93.31 180 ASP A C 1
ATOM 1384 O O . ASP A 1 180 ? 5.466 -14.444 17.763 1.00 93.31 180 ASP A O 1
ATOM 1388 N N . ASP A 1 181 ? 6.652 -14.081 15.912 1.00 95.38 181 ASP A N 1
ATOM 1389 C CA . ASP A 1 181 ? 7.789 -13.434 16.564 1.00 95.38 181 ASP A CA 1
ATOM 1390 C C . ASP A 1 181 ? 7.746 -11.897 16.549 1.00 95.38 181 ASP A C 1
ATOM 1392 O O . ASP A 1 181 ? 8.653 -11.260 17.101 1.00 95.38 181 ASP A O 1
ATOM 1396 N N . ASP A 1 182 ? 6.704 -11.300 15.970 1.00 96.44 182 ASP A N 1
ATOM 1397 C CA . ASP A 1 182 ? 6.502 -9.855 15.957 1.00 96.44 182 ASP A CA 1
ATOM 1398 C C . ASP A 1 182 ? 6.294 -9.290 17.376 1.00 96.44 182 ASP A C 1
ATOM 1400 O O . ASP A 1 182 ? 5.425 -9.748 18.121 1.00 96.44 182 ASP A O 1
ATOM 1404 N N . PRO A 1 183 ? 7.041 -8.247 17.788 1.00 96.00 183 PRO A N 1
ATOM 1405 C CA . PRO A 1 183 ? 6.776 -7.564 19.051 1.00 96.00 183 PRO A CA 1
ATOM 1406 C C . PRO A 1 183 ? 5.480 -6.754 18.958 1.00 96.00 183 PRO A C 1
ATOM 1408 O O . PRO A 1 183 ? 5.287 -6.056 17.971 1.00 96.00 183 PRO A O 1
ATOM 1411 N N . SER A 1 184 ? 4.650 -6.697 20.000 1.00 95.50 184 SER A N 1
ATOM 1412 C CA . SER A 1 184 ? 3.363 -5.982 19.970 1.00 95.50 184 SER A CA 1
ATOM 1413 C C . SER A 1 184 ? 3.338 -4.643 20.730 1.00 95.50 184 SER A C 1
ATOM 1415 O O . SER A 1 184 ? 4.134 -4.375 21.637 1.00 95.50 184 SER A O 1
ATOM 1417 N N . MET A 1 185 ? 2.412 -3.761 20.341 1.00 95.25 185 MET A N 1
ATOM 1418 C CA . MET A 1 185 ? 2.060 -2.512 21.025 1.00 95.25 185 MET A CA 1
ATOM 1419 C C . MET A 1 185 ? 0.536 -2.353 21.131 1.00 95.25 185 MET A C 1
ATOM 1421 O O . MET A 1 185 ? -0.176 -2.707 20.193 1.00 95.25 185 MET A O 1
ATOM 1425 N N . PRO A 1 186 ? 0.016 -1.774 22.229 1.00 95.62 186 PRO A N 1
ATOM 1426 C CA . PRO A 1 186 ? -1.421 -1.580 22.398 1.00 95.62 186 PRO A CA 1
ATOM 1427 C C . PRO A 1 186 ? -1.987 -0.586 21.378 1.00 95.62 186 PRO A C 1
ATOM 1429 O O . PRO A 1 186 ? -1.346 0.419 21.049 1.00 95.62 186 PRO A O 1
ATOM 1432 N N . VAL A 1 187 ? -3.226 -0.819 20.946 1.00 95.50 187 VAL A N 1
ATOM 1433 C CA . VAL A 1 187 ? -3.978 0.069 20.055 1.00 95.50 187 VAL A CA 1
ATOM 1434 C C . VAL A 1 187 ? -5.248 0.551 20.752 1.00 95.50 187 VAL A C 1
ATOM 1436 O O . VAL A 1 187 ? -6.008 -0.213 21.332 1.00 95.50 187 VAL A O 1
ATOM 1439 N N . GLU A 1 188 ? -5.495 1.860 20.702 1.00 96.00 188 GLU A N 1
ATOM 1440 C CA . GLU A 1 188 ? -6.729 2.436 21.24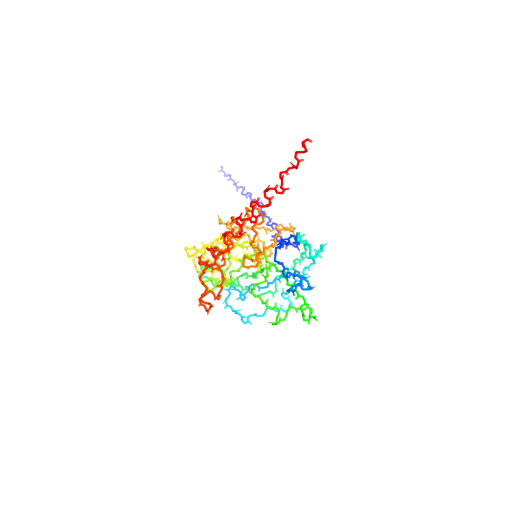1 1.00 96.00 188 GLU A CA 1
ATOM 1441 C C . GLU A 1 188 ? -7.939 2.152 20.333 1.00 96.00 188 GLU A C 1
ATOM 1443 O O . GLU A 1 188 ? -7.836 2.247 19.106 1.00 96.00 188 GLU A O 1
ATOM 1448 N N . ALA A 1 189 ? -9.116 1.965 20.941 1.00 96.75 189 ALA A N 1
ATOM 1449 C CA . ALA A 1 189 ? -10.401 1.809 20.251 1.00 96.75 189 ALA A CA 1
ATOM 1450 C C . ALA A 1 189 ? -10.625 2.864 19.154 1.00 96.75 189 ALA A C 1
ATOM 1452 O O . ALA A 1 189 ? -10.460 4.063 19.393 1.00 96.75 189 ALA A O 1
ATOM 1453 N N . GLY A 1 190 ? -11.060 2.459 17.964 1.00 97.75 190 GLY A N 1
ATOM 1454 C CA . GLY A 1 190 ? -11.277 3.329 16.806 1.00 97.75 190 GLY A CA 1
ATOM 1455 C C . GLY A 1 190 ? -10.164 3.247 15.759 1.00 97.75 190 GLY A C 1
ATOM 1456 O O . GLY A 1 190 ? -9.408 2.281 15.709 1.00 97.75 190 GLY A O 1
ATOM 1457 N N . TRP A 1 191 ? -10.084 4.264 14.899 1.00 98.19 191 TRP A N 1
ATOM 1458 C CA . TRP A 1 191 ? -9.204 4.269 13.729 1.00 98.19 191 TRP A CA 1
ATOM 1459 C C . TRP A 1 191 ? -7.794 4.780 14.027 1.00 98.19 191 TRP A C 1
ATOM 1461 O O . TRP A 1 191 ? -7.590 5.933 14.411 1.00 98.19 191 TRP A O 1
ATOM 1471 N N . SER A 1 192 ? -6.806 3.955 13.723 1.00 98.31 192 SER A N 1
ATOM 1472 C CA . SER A 1 192 ? -5.387 4.288 13.731 1.00 98.31 192 SER A CA 1
ATOM 1473 C C . SER A 1 192 ? -4.824 4.219 12.317 1.00 98.31 192 SER A C 1
ATOM 1475 O O . SER A 1 192 ? -5.181 3.344 11.535 1.00 98.31 192 SER A O 1
ATOM 1477 N N . MET A 1 193 ? -3.914 5.131 11.997 1.00 98.25 193 MET A N 1
ATOM 1478 C CA . MET A 1 193 ? -3.034 5.024 10.839 1.00 98.25 193 MET A CA 1
ATOM 1479 C C . MET A 1 193 ? -1.659 4.586 11.344 1.00 98.25 193 MET A C 1
ATOM 1481 O O . MET A 1 193 ? -1.079 5.288 12.174 1.00 98.25 193 MET A O 1
ATOM 1485 N N . ILE A 1 194 ? -1.162 3.433 10.897 1.00 98.44 194 ILE A N 1
ATOM 1486 C CA . ILE A 1 194 ? 0.095 2.844 11.376 1.00 98.44 194 ILE A CA 1
ATOM 1487 C C . ILE A 1 194 ? 1.108 2.808 10.233 1.00 98.44 1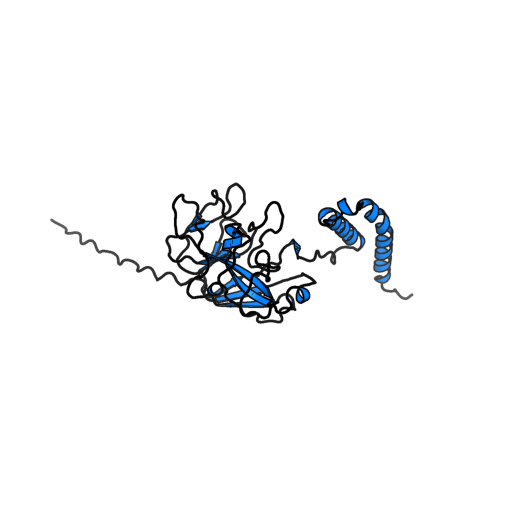94 ILE A C 1
ATOM 1489 O O . ILE A 1 194 ? 0.879 2.140 9.229 1.00 98.44 194 ILE A O 1
ATOM 1493 N N . ASP A 1 195 ? 2.213 3.538 10.384 1.00 98.31 195 ASP A N 1
ATOM 1494 C CA . ASP A 1 195 ? 3.348 3.500 9.455 1.00 98.31 195 ASP A CA 1
ATOM 1495 C C . ASP A 1 195 ? 4.270 2.332 9.827 1.00 98.31 195 ASP A C 1
ATOM 1497 O O . ASP A 1 195 ? 4.827 2.300 10.930 1.00 98.31 195 ASP A O 1
ATOM 1501 N N . ILE A 1 196 ? 4.409 1.393 8.891 1.00 97.94 196 ILE A N 1
ATOM 1502 C CA . ILE A 1 196 ? 5.180 0.149 8.994 1.00 97.94 196 ILE A CA 1
ATOM 1503 C C . ILE A 1 196 ? 6.534 0.228 8.264 1.00 97.94 196 ILE A C 1
ATOM 1505 O O . ILE A 1 196 ? 7.178 -0.787 8.008 1.00 97.94 196 ILE A O 1
ATOM 1509 N N . THR A 1 197 ? 6.963 1.427 7.858 1.00 96.44 197 THR A N 1
ATOM 1510 C CA . THR A 1 197 ? 8.194 1.634 7.075 1.00 96.44 197 THR A CA 1
ATOM 1511 C C . THR A 1 197 ? 9.455 1.553 7.927 1.00 96.44 197 THR A C 1
ATOM 1513 O O . THR A 1 197 ? 10.492 1.092 7.455 1.00 96.44 197 THR A O 1
ATOM 1516 N N . ALA A 1 198 ? 9.394 2.045 9.163 1.00 95.19 198 ALA A N 1
ATOM 1517 C CA . ALA A 1 198 ? 10.530 2.101 10.072 1.00 95.19 198 ALA A CA 1
ATOM 1518 C C . ALA A 1 198 ? 10.132 1.586 11.451 1.00 95.19 198 ALA A C 1
ATOM 1520 O O . ALA A 1 198 ? 9.017 1.822 11.904 1.00 95.19 198 ALA A O 1
ATOM 1521 N N . GLU A 1 199 ? 11.071 0.923 12.120 1.00 93.88 199 GLU A N 1
ATOM 1522 C CA . GLU A 1 199 ? 10.858 0.350 13.444 1.00 93.88 199 GLU A CA 1
ATOM 1523 C C . GLU A 1 199 ? 11.404 1.262 14.558 1.00 93.88 199 GLU A C 1
ATOM 1525 O O . GLU A 1 199 ? 12.498 1.827 14.419 1.00 93.88 199 GLU A O 1
ATOM 1530 N N . PRO A 1 200 ? 10.689 1.387 15.692 1.00 95.81 200 PRO A N 1
ATOM 1531 C CA . PRO A 1 200 ? 9.345 0.855 15.921 1.00 95.81 200 PRO A CA 1
ATOM 1532 C C . PRO A 1 200 ? 8.300 1.579 15.060 1.00 95.81 200 PRO A C 1
ATOM 1534 O O . PRO A 1 200 ? 8.449 2.768 14.766 1.00 95.81 200 PRO A O 1
ATOM 1537 N N . PHE A 1 201 ? 7.243 0.861 14.686 1.00 97.94 201 PHE A N 1
ATOM 1538 C CA . PHE A 1 201 ? 6.131 1.399 13.911 1.00 97.94 201 PHE A CA 1
ATOM 1539 C C . PHE A 1 201 ? 5.485 2.581 14.628 1.00 97.94 201 PHE A C 1
ATOM 1541 O O . PHE A 1 201 ? 5.475 2.674 15.860 1.00 97.94 201 PHE A O 1
ATOM 1548 N N . THR A 1 202 ? 4.934 3.509 13.848 1.00 97.88 202 THR A N 1
ATOM 1549 C CA . THR A 1 202 ? 4.387 4.754 14.396 1.00 97.88 202 THR A CA 1
ATOM 1550 C C . THR A 1 202 ? 2.887 4.846 14.191 1.00 97.88 202 THR A C 1
ATOM 1552 O O . THR A 1 202 ? 2.378 4.591 13.104 1.00 97.88 202 THR A O 1
ATOM 1555 N N . ILE A 1 203 ? 2.174 5.235 15.250 1.00 97.94 203 ILE A N 1
ATOM 1556 C CA . ILE A 1 203 ? 0.719 5.388 15.238 1.00 97.94 203 ILE A CA 1
ATOM 1557 C C . ILE A 1 203 ? 0.356 6.870 15.099 1.00 97.94 203 ILE A C 1
ATOM 1559 O O . ILE A 1 203 ? 0.807 7.717 15.874 1.00 97.94 203 ILE A O 1
ATOM 1563 N N . ASN A 1 204 ? -0.534 7.180 14.160 1.00 97.38 204 ASN A N 1
ATOM 1564 C CA . ASN A 1 204 ? -1.180 8.477 14.015 1.00 97.38 204 ASN A CA 1
ATOM 1565 C C . ASN A 1 204 ? -2.704 8.332 14.148 1.00 97.38 204 ASN A C 1
ATOM 1567 O O . ASN A 1 204 ? -3.348 7.598 13.402 1.00 97.38 204 ASN A O 1
ATOM 1571 N N . ARG A 1 205 ? -3.285 9.074 15.097 1.00 96.75 205 ARG A N 1
ATOM 1572 C CA . ARG A 1 205 ? -4.734 9.124 15.372 1.00 96.75 205 ARG A CA 1
ATOM 1573 C C . ARG A 1 205 ? -5.312 10.533 15.220 1.00 96.75 205 ARG A C 1
ATOM 1575 O O . ARG A 1 205 ? -6.313 10.878 15.844 1.00 96.75 205 ARG A O 1
ATOM 1582 N N . SER A 1 206 ? -4.660 11.383 14.429 1.00 97.25 206 SER A N 1
ATOM 1583 C CA . SER A 1 206 ? -5.173 12.718 14.116 1.00 97.25 206 SER A CA 1
ATOM 1584 C C . SER A 1 206 ? -6.508 12.599 13.385 1.00 97.25 206 SER A C 1
ATOM 1586 O O . SER A 1 206 ? -6.608 11.865 12.408 1.00 97.25 206 SER A O 1
ATOM 1588 N N . THR A 1 207 ? -7.514 13.370 13.806 1.00 96.81 207 THR A N 1
ATOM 1589 C CA . THR A 1 207 ? -8.847 13.377 13.174 1.00 96.81 207 THR A CA 1
ATOM 1590 C C . THR A 1 207 ? -8.781 13.638 11.669 1.00 96.81 207 THR A C 1
ATOM 1592 O O . THR A 1 207 ? -9.545 13.051 10.907 1.00 96.81 207 THR A O 1
ATOM 1595 N N . ILE A 1 208 ? -7.849 14.496 11.246 1.00 96.44 208 ILE A N 1
ATOM 1596 C CA . ILE A 1 208 ? -7.501 14.720 9.844 1.00 96.44 208 ILE A CA 1
ATOM 1597 C C . ILE A 1 208 ? -6.082 14.194 9.651 1.00 96.44 208 ILE A C 1
ATOM 1599 O O . ILE A 1 208 ? -5.137 14.742 10.224 1.00 96.44 208 ILE A O 1
ATOM 1603 N N . ALA A 1 209 ? -5.947 13.138 8.860 1.00 96.94 209 ALA A N 1
ATOM 1604 C CA . ALA A 1 209 ? -4.679 12.498 8.552 1.00 96.94 209 ALA A CA 1
ATOM 1605 C C . ALA A 1 209 ? -4.320 12.672 7.072 1.00 96.94 209 ALA A C 1
ATOM 1607 O O . ALA A 1 209 ? -5.167 12.968 6.222 1.00 96.94 209 ALA A O 1
ATOM 1608 N N . SER A 1 210 ? -3.038 12.483 6.776 1.00 96.62 210 SER A N 1
ATOM 1609 C CA . SER A 1 210 ? -2.521 12.481 5.415 1.00 96.62 210 SER A CA 1
ATOM 1610 C C . SER A 1 210 ? -1.686 11.232 5.189 1.00 96.62 210 SER A C 1
ATOM 1612 O O . SER A 1 210 ? -0.847 10.921 6.032 1.00 96.62 210 SER A O 1
ATOM 1614 N N . MET A 1 211 ? -1.874 10.570 4.050 1.00 94.62 211 MET A N 1
ATOM 1615 C CA . MET A 1 211 ? -0.981 9.513 3.569 1.00 94.62 211 MET A CA 1
ATOM 1616 C C . MET A 1 211 ? -0.809 9.632 2.061 1.00 94.62 211 MET A C 1
ATOM 1618 O O . MET A 1 211 ? -1.771 9.939 1.360 1.00 94.62 211 MET A O 1
ATOM 1622 N N . ASP A 1 212 ? 0.392 9.374 1.566 1.00 95.56 212 ASP A N 1
ATOM 1623 C CA . ASP A 1 212 ? 0.603 9.208 0.133 1.00 95.56 212 ASP A CA 1
ATOM 1624 C C . ASP A 1 212 ? 0.494 7.728 -0.230 1.00 95.56 212 ASP A C 1
ATOM 1626 O O . ASP A 1 212 ? 0.850 6.857 0.565 1.00 95.56 212 ASP A O 1
ATOM 1630 N N . LEU A 1 213 ? -0.028 7.453 -1.423 1.00 95.56 213 LEU A N 1
ATOM 1631 C CA . LEU A 1 213 ? -0.065 6.102 -1.966 1.00 95.56 213 LEU A CA 1
ATOM 1632 C C . LEU A 1 213 ? 1.198 5.841 -2.787 1.00 95.56 213 LEU A C 1
ATOM 1634 O O . LEU A 1 213 ? 1.727 6.729 -3.461 1.00 95.56 213 LEU A O 1
ATOM 1638 N N . LEU A 1 214 ? 1.660 4.605 -2.708 1.00 94.00 214 LEU A N 1
ATOM 1639 C CA . LEU A 1 214 ? 2.923 4.102 -3.213 1.00 94.00 214 LEU A CA 1
ATOM 1640 C C . LEU A 1 214 ? 2.641 3.261 -4.453 1.00 94.00 214 LEU A C 1
ATOM 1642 O O . LEU A 1 214 ? 1.794 2.370 -4.407 1.00 94.00 214 LEU A O 1
ATOM 1646 N N . GLU A 1 215 ? 3.345 3.553 -5.542 1.00 90.12 215 GLU A N 1
ATOM 1647 C CA . GLU A 1 215 ? 3.365 2.689 -6.721 1.00 90.12 215 GLU A CA 1
ATOM 1648 C C . GLU A 1 215 ? 4.109 1.383 -6.384 1.00 90.12 215 GLU A C 1
ATOM 1650 O O . GLU A 1 215 ? 5.102 1.398 -5.652 1.00 90.12 215 GLU A O 1
ATOM 1655 N N . ALA A 1 216 ? 3.594 0.249 -6.859 1.00 82.19 216 ALA A N 1
ATOM 1656 C CA . ALA A 1 216 ? 4.250 -1.047 -6.725 1.00 82.19 216 ALA A CA 1
ATOM 1657 C C . ALA A 1 216 ? 5.562 -1.044 -7.522 1.00 82.19 216 ALA A C 1
ATOM 1659 O O . ALA A 1 216 ? 5.570 -0.643 -8.689 1.00 82.19 216 ALA A O 1
ATOM 1660 N N . GLU A 1 217 ? 6.655 -1.508 -6.913 1.00 76.38 217 GLU A N 1
ATOM 1661 C CA . GLU A 1 217 ? 8.006 -1.405 -7.487 1.00 76.38 217 GLU A CA 1
ATOM 1662 C C . GLU A 1 217 ? 8.116 -2.116 -8.846 1.00 76.38 217 GLU A C 1
ATOM 1664 O O . GLU A 1 217 ? 8.804 -1.648 -9.751 1.00 76.38 217 GLU A O 1
ATOM 1669 N N . GLU A 1 218 ? 7.376 -3.205 -9.040 1.00 71.31 218 GLU A N 1
ATOM 1670 C CA . GLU A 1 218 ? 7.339 -3.981 -10.280 1.00 71.31 218 GLU A CA 1
ATOM 1671 C C . GLU A 1 218 ? 6.574 -3.274 -11.414 1.00 71.31 218 GLU A C 1
ATOM 1673 O O . GLU A 1 218 ? 6.744 -3.611 -12.590 1.00 71.31 218 GLU A O 1
ATOM 1678 N N . ALA A 1 219 ? 5.727 -2.297 -11.080 1.00 69.88 219 ALA A N 1
ATOM 1679 C CA . ALA A 1 219 ? 4.986 -1.483 -12.039 1.00 69.88 219 ALA A CA 1
ATOM 1680 C C . ALA A 1 219 ? 5.690 -0.156 -12.367 1.00 69.88 219 ALA A C 1
ATOM 1682 O O . ALA A 1 219 ? 5.366 0.466 -13.389 1.00 69.88 219 ALA A O 1
ATOM 1683 N N . GLU A 1 220 ? 6.646 0.272 -11.538 1.00 73.88 220 GLU A N 1
ATOM 1684 C CA . GLU A 1 220 ? 7.404 1.499 -11.757 1.00 73.88 220 GLU A CA 1
ATOM 1685 C C . GLU A 1 220 ? 8.177 1.443 -13.082 1.00 73.88 220 GLU A C 1
ATOM 1687 O O . GLU A 1 220 ? 8.871 0.480 -13.426 1.00 73.88 220 GLU A O 1
ATOM 1692 N N . LEU A 1 221 ? 8.092 2.526 -13.854 1.00 78.12 221 LEU A N 1
ATOM 1693 C CA . LEU A 1 221 ? 8.909 2.661 -15.048 1.00 78.12 221 LEU A CA 1
ATOM 1694 C C . LEU A 1 221 ? 10.352 2.941 -14.627 1.00 78.12 221 LEU A C 1
ATOM 1696 O O . LEU A 1 221 ? 10.655 4.010 -14.100 1.00 78.12 221 LEU A O 1
ATOM 1700 N N . THR A 1 222 ? 11.274 2.031 -14.948 1.00 80.44 222 THR A N 1
ATOM 1701 C CA . THR A 1 222 ? 12.698 2.305 -14.732 1.00 80.44 222 THR A CA 1
ATOM 1702 C C . THR A 1 222 ? 13.158 3.476 -15.611 1.00 80.44 222 THR A C 1
ATOM 1704 O O . THR A 1 222 ? 13.259 3.355 -16.837 1.00 80.44 222 THR A O 1
ATOM 1707 N N . ASP A 1 223 ? 13.448 4.622 -14.990 1.00 82.69 223 ASP A N 1
ATOM 1708 C CA . ASP A 1 223 ? 13.868 5.835 -15.693 1.00 82.69 223 ASP A CA 1
ATOM 1709 C C . ASP A 1 223 ? 15.394 5.911 -15.867 1.00 82.69 223 ASP A C 1
ATOM 1711 O O . ASP A 1 223 ? 16.155 6.132 -14.925 1.00 82.69 223 ASP A O 1
ATOM 1715 N N . PHE A 1 224 ? 15.850 5.793 -17.116 1.00 88.38 224 PHE A N 1
ATOM 1716 C CA . PHE A 1 224 ? 17.255 5.976 -17.499 1.00 88.38 224 PHE A CA 1
ATOM 1717 C C . PHE A 1 224 ? 17.537 7.343 -18.147 1.00 88.38 224 PHE A C 1
ATOM 1719 O O . PHE A 1 224 ? 18.634 7.565 -18.662 1.00 88.38 224 PHE A O 1
ATOM 1726 N N . SER A 1 225 ? 16.572 8.268 -18.166 1.00 87.00 225 SER A N 1
ATOM 1727 C CA . SER A 1 225 ? 16.641 9.525 -18.930 1.00 87.00 225 SER A CA 1
ATOM 1728 C C . SER A 1 225 ? 17.745 10.483 -18.475 1.00 87.00 225 SER A C 1
ATOM 1730 O O . SER A 1 225 ? 18.195 11.328 -19.253 1.00 87.00 225 SER A O 1
ATOM 1732 N N . THR A 1 226 ? 18.213 10.339 -17.234 1.00 89.69 226 THR A N 1
ATOM 1733 C CA . THR A 1 226 ? 19.303 11.139 -16.659 1.00 89.69 226 THR A CA 1
ATOM 1734 C C . THR A 1 226 ? 20.696 10.618 -17.028 1.00 89.69 226 THR A C 1
ATOM 1736 O O . THR A 1 226 ? 21.687 11.330 -16.840 1.00 89.69 226 THR A O 1
ATOM 1739 N N . LEU A 1 227 ? 20.790 9.405 -17.583 1.00 92.75 227 LEU A N 1
ATOM 1740 C CA . LEU A 1 227 ? 22.044 8.764 -17.970 1.00 92.75 227 LEU A CA 1
ATOM 1741 C C . LEU A 1 227 ? 22.499 9.190 -19.375 1.00 92.75 227 LEU A C 1
ATOM 1743 O O . LEU A 1 227 ? 21.726 9.669 -20.210 1.00 92.75 227 LEU A O 1
ATOM 1747 N N . SER A 1 228 ? 23.789 8.992 -19.666 1.00 93.69 228 SER A N 1
ATOM 1748 C CA . SER A 1 228 ? 24.278 9.070 -21.046 1.00 93.69 228 SER A CA 1
ATOM 1749 C C . SER A 1 228 ? 23.648 7.950 -21.887 1.00 93.69 228 SER A C 1
ATOM 1751 O O . SER A 1 228 ? 23.189 6.954 -21.339 1.00 93.69 228 SER A O 1
ATOM 1753 N N . TYR A 1 229 ? 23.618 8.059 -23.217 1.00 92.62 229 TYR A N 1
ATOM 1754 C CA . TYR A 1 229 ? 23.046 6.992 -24.053 1.00 92.62 229 TYR A CA 1
ATOM 1755 C C . TYR A 1 229 ? 23.768 5.659 -23.845 1.00 92.62 229 TYR A C 1
ATOM 1757 O O . TYR A 1 229 ? 23.126 4.612 -23.825 1.00 92.62 229 TYR A O 1
ATOM 1765 N N . THR A 1 230 ? 25.091 5.699 -23.679 1.00 95.38 230 THR A N 1
ATOM 1766 C CA . THR A 1 230 ? 25.897 4.506 -23.409 1.00 95.38 230 THR A CA 1
ATOM 1767 C C . THR A 1 230 ? 25.555 3.900 -22.048 1.00 95.38 230 THR A C 1
ATOM 1769 O O . THR A 1 230 ? 25.339 2.693 -21.959 1.00 95.38 230 THR A O 1
ATOM 1772 N N . ASP A 1 231 ? 25.454 4.725 -21.005 1.00 95.75 231 ASP A N 1
ATOM 1773 C CA . ASP A 1 231 ? 25.154 4.250 -19.650 1.00 95.75 231 ASP A CA 1
ATOM 1774 C C . ASP A 1 231 ? 23.707 3.753 -19.543 1.00 95.75 231 ASP A C 1
ATOM 1776 O O . ASP A 1 231 ? 23.472 2.677 -19.002 1.00 95.75 231 ASP A O 1
ATOM 1780 N N . ALA A 1 232 ? 22.752 4.471 -20.143 1.00 95.38 232 ALA A N 1
ATOM 1781 C CA . ALA A 1 232 ? 21.350 4.070 -20.235 1.00 95.38 232 ALA A CA 1
ATOM 1782 C C . ALA A 1 232 ? 21.189 2.727 -20.954 1.00 95.38 232 ALA A C 1
ATOM 1784 O O . ALA A 1 232 ? 20.462 1.856 -20.487 1.00 95.38 232 ALA A O 1
ATOM 1785 N N . PHE A 1 233 ? 21.883 2.530 -22.081 1.00 96.38 233 PHE A N 1
ATOM 1786 C CA . PHE A 1 233 ? 21.840 1.261 -22.805 1.00 96.38 233 PHE A CA 1
ATOM 1787 C C . PHE A 1 233 ? 22.404 0.114 -21.965 1.00 96.38 233 PHE A C 1
ATOM 1789 O O . PHE A 1 233 ? 21.814 -0.965 -21.934 1.00 96.38 233 PHE A O 1
ATOM 1796 N N . ASN A 1 234 ? 23.519 0.340 -21.267 1.00 96.75 234 ASN A N 1
ATOM 1797 C CA . ASN A 1 234 ? 24.098 -0.687 -20.412 1.00 96.75 234 ASN A CA 1
ATOM 1798 C C . ASN A 1 234 ? 23.182 -1.039 -19.238 1.00 96.75 234 ASN A C 1
ATOM 1800 O O . ASN A 1 234 ? 22.924 -2.223 -19.032 1.00 96.75 234 ASN A O 1
ATOM 1804 N N . ALA A 1 235 ? 22.634 -0.031 -18.556 1.00 95.12 235 ALA A N 1
ATOM 1805 C CA . ALA A 1 235 ? 21.682 -0.212 -17.467 1.00 95.12 235 ALA A CA 1
ATOM 1806 C C . ALA A 1 235 ? 20.407 -0.935 -17.931 1.00 95.12 235 ALA A C 1
ATOM 1808 O O . ALA A 1 235 ? 19.908 -1.814 -17.235 1.00 95.12 235 ALA A O 1
ATOM 1809 N N . MET A 1 236 ? 19.918 -0.635 -19.139 1.00 93.81 236 MET A N 1
ATOM 1810 C CA . MET A 1 236 ? 18.781 -1.333 -19.741 1.00 93.81 236 MET A CA 1
ATOM 1811 C C . MET A 1 236 ? 19.083 -2.816 -19.991 1.00 93.81 236 MET A C 1
ATOM 1813 O O . MET A 1 236 ? 18.242 -3.655 -19.683 1.00 93.81 236 MET A O 1
ATOM 1817 N N . ILE A 1 237 ? 20.256 -3.168 -20.535 1.00 96.25 237 ILE A N 1
ATOM 1818 C CA . ILE A 1 237 ? 20.630 -4.583 -20.715 1.00 96.25 237 ILE A CA 1
ATOM 1819 C C . ILE A 1 237 ? 20.796 -5.276 -19.355 1.00 96.25 237 ILE A C 1
ATOM 1821 O O . ILE A 1 237 ? 20.322 -6.399 -19.196 1.00 96.25 237 ILE A O 1
ATOM 1825 N N . ASP A 1 238 ? 21.401 -4.611 -18.366 1.00 95.50 238 ASP A N 1
ATOM 1826 C CA . ASP A 1 238 ? 21.549 -5.153 -17.008 1.00 95.50 238 ASP A CA 1
ATOM 1827 C C . ASP A 1 238 ? 20.189 -5.415 -16.358 1.00 95.50 238 ASP A C 1
ATOM 1829 O O . ASP A 1 238 ? 19.993 -6.451 -15.729 1.00 95.50 238 ASP A O 1
ATOM 1833 N N . HIS A 1 239 ? 19.237 -4.502 -16.536 1.00 90.94 239 HIS A N 1
ATOM 1834 C CA . HIS A 1 239 ? 17.866 -4.659 -16.068 1.00 90.94 239 HIS A CA 1
ATOM 1835 C C . HIS A 1 239 ? 17.161 -5.815 -16.791 1.00 90.94 239 HIS A C 1
ATOM 1837 O O . HIS A 1 239 ? 16.708 -6.752 -16.145 1.00 90.94 239 HIS A O 1
ATOM 1843 N N . LEU A 1 240 ? 17.161 -5.836 -18.128 1.00 92.75 240 LEU A N 1
ATOM 1844 C CA . LEU A 1 240 ? 16.536 -6.916 -18.901 1.00 92.75 240 LEU A CA 1
ATOM 1845 C C . LEU A 1 240 ? 17.141 -8.292 -18.602 1.00 92.75 240 LEU A C 1
ATOM 1847 O O . LEU A 1 240 ? 16.422 -9.288 -18.611 1.00 92.75 240 LEU A O 1
ATOM 1851 N N . SER A 1 241 ? 18.444 -8.365 -18.327 1.00 93.69 241 SER A N 1
ATOM 1852 C CA . SER A 1 241 ? 19.094 -9.638 -18.013 1.00 93.69 241 SER A CA 1
ATOM 1853 C C . SER A 1 241 ? 18.652 -10.250 -16.686 1.00 93.69 241 SER A C 1
ATOM 1855 O O . SER A 1 241 ? 18.686 -11.474 -16.561 1.00 93.69 241 SER A O 1
ATOM 1857 N N . ARG A 1 242 ? 18.198 -9.421 -15.740 1.00 90.38 242 ARG A N 1
ATOM 1858 C CA . ARG A 1 242 ? 17.636 -9.848 -14.454 1.00 90.38 242 ARG A CA 1
ATOM 1859 C C . ARG A 1 242 ? 16.131 -10.074 -14.531 1.00 90.38 242 ARG A C 1
ATOM 1861 O O . ARG A 1 242 ? 15.667 -11.137 -14.143 1.00 90.38 242 ARG A O 1
ATOM 1868 N N . GLU A 1 243 ? 15.400 -9.115 -15.097 1.00 86.06 243 GLU A N 1
ATOM 1869 C CA . GLU A 1 243 ? 13.939 -9.049 -14.956 1.00 86.06 243 GLU A CA 1
ATOM 1870 C C . GLU A 1 243 ? 13.168 -9.708 -16.113 1.00 86.06 243 GLU A C 1
ATOM 1872 O O . GLU A 1 243 ? 11.977 -10.005 -16.005 1.00 86.06 243 GLU A O 1
ATOM 1877 N N . TYR A 1 244 ? 13.797 -9.955 -17.271 1.00 87.44 244 TYR A N 1
ATOM 1878 C CA . TYR A 1 244 ? 13.067 -10.519 -18.407 1.00 87.44 244 TYR A CA 1
ATOM 1879 C C . TYR A 1 244 ? 12.790 -12.017 -18.219 1.00 87.44 244 TYR A C 1
ATOM 1881 O O . TYR A 1 244 ? 13.628 -12.872 -18.532 1.00 87.44 244 TYR A O 1
ATOM 1889 N N . ALA A 1 245 ? 11.554 -12.331 -17.823 1.00 88.81 245 ALA A N 1
ATOM 1890 C CA . ALA A 1 245 ? 11.072 -13.678 -17.499 1.00 88.81 245 ALA A CA 1
ATOM 1891 C C . ALA A 1 245 ? 11.306 -14.748 -18.587 1.00 88.81 245 ALA A C 1
ATOM 1893 O O . ALA A 1 245 ? 11.363 -15.942 -18.301 1.00 88.81 245 ALA A O 1
ATOM 1894 N N . PHE A 1 246 ? 11.470 -14.352 -19.855 1.00 92.94 246 PHE A N 1
ATOM 1895 C CA . PHE A 1 246 ? 11.627 -15.290 -20.975 1.00 92.94 246 PHE A CA 1
ATOM 1896 C C . PHE A 1 246 ? 13.068 -15.441 -21.471 1.00 92.94 246 PHE A C 1
ATOM 1898 O O . PHE A 1 246 ? 13.271 -16.013 -22.543 1.00 92.94 246 PHE A O 1
ATOM 1905 N N . THR A 1 247 ? 14.068 -14.955 -20.732 1.00 94.31 247 THR A N 1
ATOM 1906 C CA . THR A 1 247 ? 15.488 -15.048 -21.118 1.00 94.31 247 THR A CA 1
ATOM 1907 C C . THR A 1 247 ? 15.906 -16.487 -21.417 1.00 94.31 247 THR A C 1
ATOM 1909 O O . THR A 1 247 ? 16.379 -16.774 -22.519 1.00 94.31 247 THR A O 1
ATOM 1912 N N . ALA A 1 248 ? 15.665 -17.406 -20.477 1.00 92.88 248 ALA A N 1
ATOM 1913 C CA . ALA A 1 248 ? 16.008 -18.818 -20.637 1.00 92.88 248 ALA A CA 1
ATOM 1914 C C . ALA A 1 248 ? 15.196 -19.482 -21.760 1.00 92.88 248 ALA A C 1
ATOM 1916 O O . ALA A 1 248 ? 15.763 -20.158 -22.615 1.00 92.88 248 ALA A O 1
ATOM 1917 N N . TYR A 1 249 ? 13.882 -19.231 -21.800 1.00 94.56 249 TYR A N 1
ATOM 1918 C CA . TYR A 1 249 ? 12.974 -19.797 -22.803 1.00 94.56 249 TYR A CA 1
ATOM 1919 C C . TYR A 1 249 ? 13.318 -19.365 -24.236 1.00 94.56 249 TYR A C 1
ATOM 1921 O O . TYR A 1 249 ? 13.227 -20.158 -25.171 1.00 94.56 249 TYR A O 1
ATOM 1929 N N . LYS A 1 250 ? 13.730 -18.107 -24.421 1.00 96.06 250 LYS A N 1
ATOM 1930 C CA . LYS A 1 250 ? 14.125 -17.558 -25.725 1.00 96.06 250 LYS A CA 1
ATOM 1931 C C . LYS A 1 250 ? 15.621 -17.692 -26.011 1.00 96.06 250 LYS A C 1
ATOM 1933 O O . LYS A 1 250 ? 16.061 -17.216 -27.055 1.00 96.06 250 LYS A O 1
ATOM 1938 N N . HIS A 1 251 ? 16.382 -18.326 -25.116 1.00 96.56 251 HIS A N 1
ATOM 1939 C CA . HIS A 1 251 ? 17.833 -18.494 -25.215 1.00 96.56 251 HIS A CA 1
ATOM 1940 C C . HIS A 1 251 ? 18.564 -17.172 -25.515 1.00 96.56 251 HIS A C 1
ATOM 1942 O O . HIS A 1 251 ? 19.405 -17.100 -26.413 1.00 96.56 251 HIS A O 1
ATOM 1948 N N . ILE A 1 252 ? 18.195 -16.103 -24.803 1.00 96.88 252 ILE A N 1
ATOM 1949 C CA . ILE A 1 252 ? 18.762 -14.770 -25.030 1.00 96.88 252 ILE A CA 1
ATOM 1950 C C . ILE A 1 252 ? 20.122 -14.676 -24.340 1.00 96.88 252 ILE A C 1
ATOM 1952 O O . ILE A 1 252 ? 20.219 -14.802 -23.124 1.00 96.88 252 ILE A O 1
ATOM 1956 N N . ASP A 1 253 ? 21.159 -14.400 -25.126 1.00 97.56 253 ASP A N 1
ATOM 1957 C CA . ASP A 1 253 ? 22.468 -13.994 -24.623 1.00 97.56 253 ASP A CA 1
ATOM 1958 C C . ASP A 1 253 ? 22.523 -12.460 -24.555 1.00 97.56 253 ASP A C 1
ATOM 1960 O O . ASP A 1 253 ? 22.706 -11.773 -25.567 1.00 97.56 253 ASP A O 1
ATOM 1964 N N . TRP A 1 254 ? 22.293 -11.921 -23.357 1.00 97.44 254 TRP A N 1
ATOM 1965 C CA . TRP A 1 254 ? 22.245 -10.478 -23.118 1.00 97.44 254 TRP A CA 1
ATOM 1966 C C . TRP A 1 254 ? 23.591 -9.790 -23.351 1.00 97.44 254 TRP A C 1
ATOM 1968 O O . TRP A 1 254 ? 23.614 -8.684 -23.892 1.00 97.44 254 TRP A O 1
ATOM 1978 N N . GLU A 1 255 ? 24.708 -10.453 -23.052 1.00 97.88 255 GLU A N 1
ATOM 1979 C CA . GLU A 1 255 ? 26.043 -9.899 -23.297 1.00 97.88 255 GLU A CA 1
ATOM 1980 C C . GLU A 1 255 ? 26.394 -9.900 -24.785 1.00 97.88 255 GLU A C 1
ATOM 1982 O O . GLU A 1 255 ? 26.935 -8.916 -25.297 1.00 97.88 255 GLU A O 1
ATOM 1987 N N . ALA A 1 256 ? 25.999 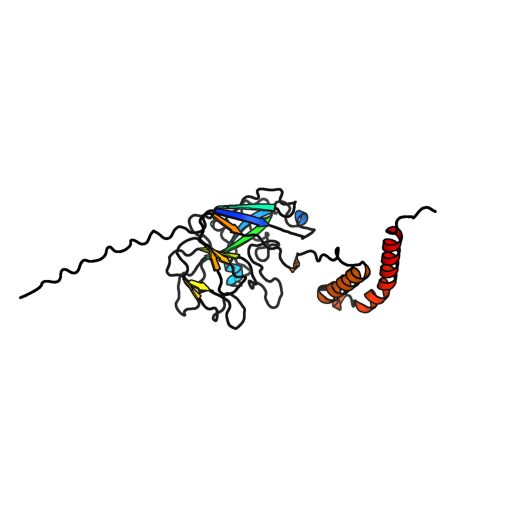-10.933 -25.534 1.00 97.94 256 ALA A N 1
ATOM 1988 C CA . ALA A 1 256 ? 26.115 -10.909 -26.990 1.00 97.94 256 ALA A CA 1
ATOM 1989 C C . ALA A 1 256 ? 25.274 -9.776 -27.600 1.00 97.94 256 ALA A C 1
ATOM 1991 O O . ALA A 1 256 ? 25.742 -9.079 -28.503 1.00 97.94 256 ALA A O 1
ATOM 1992 N N . LYS A 1 257 ? 24.058 -9.539 -27.088 1.00 97.50 257 LYS A N 1
ATOM 1993 C CA . LYS A 1 257 ? 23.211 -8.412 -27.516 1.00 97.50 257 LYS A CA 1
ATOM 1994 C C . LYS A 1 257 ? 23.835 -7.063 -27.169 1.00 97.50 257 LYS A C 1
ATOM 1996 O O . LYS A 1 257 ? 23.813 -6.159 -28.007 1.00 97.50 257 LYS A O 1
ATOM 2001 N N . ARG A 1 258 ? 24.438 -6.932 -25.986 1.00 97.88 258 ARG A N 1
ATOM 2002 C CA . ARG A 1 258 ? 25.205 -5.743 -25.599 1.00 97.88 258 ARG A CA 1
ATOM 2003 C C . ARG A 1 258 ? 26.327 -5.486 -26.598 1.00 97.88 258 ARG A C 1
ATOM 2005 O O . ARG A 1 258 ? 26.373 -4.409 -27.183 1.00 97.88 258 ARG A O 1
ATOM 2012 N N . ALA A 1 259 ? 27.178 -6.480 -26.849 1.00 97.88 259 ALA A N 1
ATOM 2013 C CA . ALA A 1 259 ? 28.310 -6.365 -27.767 1.00 97.88 259 ALA A CA 1
ATOM 2014 C C . ALA A 1 259 ? 27.880 -6.042 -29.210 1.00 97.88 259 ALA A C 1
ATOM 2016 O O . ALA A 1 259 ? 28.545 -5.265 -29.895 1.00 97.88 259 ALA A O 1
ATOM 2017 N N . GLU A 1 260 ? 26.756 -6.602 -29.666 1.00 97.25 260 GLU A N 1
ATOM 2018 C CA . GLU A 1 260 ? 26.192 -6.353 -30.996 1.00 97.25 260 GLU A CA 1
ATOM 2019 C C . GLU A 1 260 ? 25.744 -4.891 -31.175 1.00 97.25 260 GLU A C 1
ATOM 2021 O O . GLU A 1 260 ? 26.027 -4.270 -32.204 1.00 97.25 260 GLU A O 1
ATOM 2026 N N . PHE A 1 261 ? 25.034 -4.327 -30.192 1.00 97.44 261 PHE A N 1
ATOM 2027 C CA . PHE A 1 261 ? 24.372 -3.027 -30.346 1.00 97.44 261 PHE A CA 1
ATOM 2028 C C . PHE A 1 261 ? 25.145 -1.841 -29.765 1.00 97.44 261 PHE A C 1
ATOM 2030 O O . PHE A 1 261 ? 24.984 -0.727 -30.276 1.00 97.44 261 PHE A O 1
ATOM 2037 N N . LEU A 1 262 ? 26.016 -2.051 -28.774 1.00 97.06 262 LEU A N 1
ATOM 2038 C CA . LEU A 1 262 ? 26.769 -0.987 -28.103 1.00 97.06 262 LEU A CA 1
ATOM 2039 C C . LEU A 1 262 ? 27.524 -0.057 -29.077 1.00 97.06 262 LEU A C 1
ATOM 2041 O O . LEU A 1 262 ? 27.365 1.160 -28.944 1.00 97.06 262 LEU A O 1
ATOM 2045 N N . PRO A 1 263 ? 28.222 -0.544 -30.129 1.00 97.44 263 PRO A N 1
ATOM 2046 C CA . PRO A 1 263 ? 28.923 0.345 -31.064 1.00 97.44 263 PRO A CA 1
ATOM 2047 C C . PRO A 1 263 ? 28.000 1.351 -31.774 1.00 97.44 263 PRO A C 1
ATOM 2049 O O . PRO A 1 263 ? 28.398 2.475 -32.091 1.00 97.44 263 PRO A O 1
ATOM 2052 N N . ARG A 1 264 ? 26.737 0.973 -32.025 1.00 96.38 264 ARG A N 1
ATOM 2053 C CA . ARG A 1 264 ? 25.737 1.857 -32.650 1.00 96.38 264 ARG A CA 1
ATOM 2054 C C . ARG A 1 264 ? 25.249 2.927 -31.675 1.00 96.38 264 ARG A C 1
ATOM 2056 O O . ARG A 1 264 ? 24.990 4.052 -32.101 1.00 96.38 264 ARG A O 1
ATOM 2063 N N . VAL A 1 265 ? 25.148 2.593 -30.390 1.00 95.56 265 VAL A N 1
ATOM 2064 C CA . VAL A 1 265 ? 24.776 3.530 -29.319 1.00 95.56 265 VAL A CA 1
ATOM 2065 C C . VAL A 1 265 ? 25.889 4.553 -29.089 1.00 95.56 265 VAL A C 1
ATOM 2067 O O . VAL A 1 265 ? 25.618 5.751 -29.033 1.00 95.56 265 VAL A O 1
ATOM 2070 N N . GLU A 1 266 ? 27.148 4.116 -29.061 1.00 95.50 266 GLU A N 1
ATOM 2071 C CA . GLU A 1 266 ? 28.311 5.004 -28.929 1.00 95.50 266 GLU A CA 1
ATOM 2072 C C . GLU A 1 266 ? 28.416 6.006 -30.090 1.00 95.50 266 GLU A C 1
ATOM 2074 O O . GLU A 1 266 ? 28.723 7.184 -29.891 1.00 95.50 266 GLU A O 1
ATOM 2079 N N . GLU A 1 267 ? 28.142 5.567 -31.321 1.00 94.50 267 GLU A N 1
ATOM 2080 C CA . GLU A 1 267 ? 28.057 6.458 -32.484 1.00 94.50 267 GLU A CA 1
ATOM 2081 C C . GLU A 1 267 ? 26.910 7.471 -32.340 1.00 94.50 267 GLU A C 1
ATOM 2083 O O . GLU A 1 267 ? 27.105 8.661 -32.598 1.00 94.50 267 GLU A O 1
ATOM 2088 N N . ALA A 1 268 ? 25.729 7.037 -31.892 1.00 92.38 268 ALA A N 1
ATOM 2089 C CA . ALA A 1 268 ? 24.594 7.930 -31.663 1.00 92.38 268 ALA A CA 1
ATOM 2090 C C . ALA A 1 268 ? 24.899 8.985 -30.585 1.00 92.38 268 ALA A C 1
ATOM 2092 O O . ALA A 1 268 ? 24.602 10.168 -30.775 1.00 92.38 268 ALA A O 1
ATOM 2093 N N . GLN A 1 269 ? 25.557 8.588 -29.493 1.00 91.62 269 GLN A N 1
ATOM 2094 C CA . GLN A 1 269 ? 26.006 9.501 -28.445 1.00 91.62 269 GLN A CA 1
ATOM 2095 C C . GLN A 1 269 ? 26.972 10.555 -28.990 1.00 91.62 269 GLN A C 1
ATOM 2097 O O . GLN A 1 269 ? 26.761 11.752 -28.777 1.00 91.62 269 GLN A O 1
ATOM 2102 N N . ARG A 1 270 ? 27.996 10.132 -29.744 1.00 92.12 270 ARG A N 1
ATOM 2103 C CA . ARG A 1 270 ? 28.960 11.054 -30.367 1.00 92.12 270 ARG A CA 1
ATOM 2104 C C . ARG A 1 270 ? 28.268 12.070 -31.276 1.00 92.12 270 ARG A C 1
ATOM 2106 O O . ARG A 1 270 ? 28.589 13.255 -31.218 1.00 92.12 270 ARG A O 1
ATOM 2113 N N . ARG A 1 271 ? 27.274 11.646 -32.065 1.00 89.56 271 ARG A N 1
ATOM 2114 C CA . ARG A 1 271 ? 26.480 12.552 -32.920 1.00 89.56 271 ARG A CA 1
ATOM 2115 C C . ARG A 1 271 ? 25.638 13.543 -32.121 1.00 89.56 271 ARG A C 1
ATOM 2117 O O . ARG A 1 271 ? 25.602 14.717 -32.477 1.00 89.56 271 ARG A O 1
ATOM 2124 N N . SER A 1 272 ? 24.993 13.092 -31.046 1.00 84.12 272 SER A N 1
ATOM 2125 C CA . SER A 1 272 ? 24.203 13.955 -30.155 1.00 84.12 272 SER A CA 1
ATOM 2126 C C . SER A 1 272 ? 25.074 15.030 -29.489 1.00 84.12 272 SER A C 1
ATOM 2128 O O . SER A 1 272 ? 24.705 16.204 -29.442 1.00 84.12 272 SER A O 1
ATOM 2130 N N . GLN A 1 273 ? 26.284 14.661 -29.060 1.00 78.81 273 GLN A N 1
ATOM 2131 C CA . GLN A 1 273 ? 27.264 15.602 -28.510 1.00 78.81 273 GLN A CA 1
ATOM 2132 C C . GLN A 1 273 ? 27.782 16.586 -29.570 1.00 78.81 273 GLN A C 1
ATOM 2134 O O . GLN A 1 273 ? 27.891 17.777 -29.288 1.00 78.81 273 GLN A O 1
ATOM 2139 N N . PHE A 1 274 ? 28.036 16.126 -30.801 1.00 65.62 274 PHE A N 1
ATOM 2140 C CA . PHE A 1 274 ? 28.466 16.986 -31.910 1.00 65.62 274 PHE A CA 1
ATOM 2141 C C . PHE A 1 274 ? 27.396 18.018 -32.303 1.00 65.62 274 PHE A C 1
ATOM 2143 O O . PHE A 1 274 ? 27.718 19.181 -32.530 1.00 65.62 274 PHE A O 1
ATOM 2150 N N . ALA A 1 275 ? 26.117 17.629 -32.309 1.00 62.41 275 ALA A N 1
ATOM 2151 C CA . ALA A 1 275 ? 24.992 18.524 -32.596 1.00 62.41 275 ALA A CA 1
ATOM 2152 C C . ALA A 1 275 ? 24.751 19.597 -31.512 1.00 62.41 275 ALA A C 1
ATOM 2154 O O . ALA A 1 275 ? 24.093 20.601 -31.780 1.00 62.41 275 ALA A O 1
ATOM 2155 N N . ARG A 1 276 ? 25.281 19.406 -30.295 1.00 60.28 276 ARG A N 1
ATOM 2156 C CA . ARG A 1 276 ? 25.197 20.366 -29.179 1.00 60.28 276 ARG A CA 1
ATOM 2157 C C . ARG A 1 276 ? 26.326 21.398 -29.161 1.00 60.28 276 ARG A C 1
ATOM 2159 O O . ARG A 1 276 ? 26.265 22.334 -28.366 1.00 60.28 276 ARG A O 1
ATOM 2166 N N . ILE A 1 277 ? 27.337 21.271 -30.023 1.00 53.62 277 ILE A N 1
ATOM 2167 C CA . ILE A 1 277 ? 28.352 22.314 -30.200 1.00 53.62 277 ILE A CA 1
ATOM 2168 C C . ILE A 1 277 ? 27.689 23.438 -31.011 1.00 53.62 277 ILE A C 1
ATOM 2170 O O . ILE A 1 277 ? 27.324 23.195 -32.164 1.00 53.62 277 ILE A O 1
ATOM 2174 N N . PRO A 1 278 ? 27.507 24.661 -30.466 1.00 49.72 278 PRO A N 1
ATOM 2175 C CA . PRO A 1 278 ? 26.993 25.756 -31.269 1.00 49.72 278 PRO A CA 1
ATOM 2176 C C . PRO A 1 278 ? 27.953 25.936 -32.434 1.00 49.72 278 PRO A C 1
ATOM 2178 O O . PRO A 1 278 ? 29.164 26.025 -32.214 1.00 49.72 278 PRO A O 1
ATOM 2181 N N . ALA A 1 279 ? 27.420 25.970 -33.656 1.00 57.12 279 ALA A N 1
ATOM 2182 C CA . ALA A 1 279 ? 28.184 26.358 -34.826 1.00 57.12 279 ALA A CA 1
ATOM 2183 C C . ALA A 1 279 ? 28.772 27.747 -34.548 1.00 57.12 279 ALA A C 1
ATOM 2185 O O . ALA A 1 279 ? 28.106 28.766 -34.721 1.00 57.12 279 ALA A O 1
ATOM 2186 N N . ARG A 1 280 ? 30.008 27.792 -34.039 1.00 48.50 280 ARG A N 1
ATOM 2187 C CA . ARG A 1 280 ? 30.805 29.008 -33.995 1.00 48.50 280 ARG A CA 1
ATOM 2188 C C . ARG A 1 280 ? 31.070 29.340 -35.452 1.00 48.50 280 ARG A C 1
ATOM 2190 O O . ARG A 1 280 ? 31.938 28.748 -36.085 1.00 48.50 280 ARG A O 1
ATOM 2197 N N . THR A 1 281 ? 30.227 30.219 -35.975 1.00 46.47 281 THR A N 1
ATOM 2198 C CA . THR A 1 281 ? 30.407 30.910 -37.243 1.00 46.47 281 THR A CA 1
ATOM 2199 C C . THR A 1 281 ? 31.821 31.471 -37.298 1.00 46.47 281 THR A C 1
ATOM 2201 O O . THR A 1 281 ? 32.241 32.182 -36.380 1.00 46.47 281 THR A O 1
ATOM 2204 N N . ALA A 1 282 ? 32.532 31.067 -38.350 1.00 40.94 282 ALA A N 1
ATOM 2205 C CA . ALA A 1 282 ? 33.745 31.708 -38.835 1.00 40.94 282 ALA A CA 1
ATOM 2206 C C . ALA A 1 282 ? 33.468 33.151 -39.280 1.00 40.94 282 ALA A C 1
ATOM 2208 O O . ALA A 1 282 ? 32.300 33.439 -39.638 1.00 40.94 282 ALA A O 1
#

pLDDT: mean 87.09, std 15.67, range [33.78, 98.44]

Sequence (282 aa):
MLAVLLLSAAPSIAQTPAGRGVEHLSGSASYTFPYFRLFLPDPYVVLYDAYGIIAKDIDFMPAEDSQIIGAITTDPFQSPFRFELSMPYSGRGEALDVDNDDVADTGVQIYVVAVTSNTWDSPFLERRDDYVTGIINSAVISSDIDSFLEFQRGTLMVYAEDGEQAFPSGRGVDGVLFTDDDPSMPVEAGWSMIDITAEPFTINRSTIASMDLLEAEEAELTDFSTLSYTDAFNAMIDHLSREYAFTAYKHIDWEAKRAEFLPRVEEAQRRSQFARIPARTA